Protein 4EQ3 (pdb70)

Solvent-accessible surface area: 11487 Å² total

Organism: Gallus gallus (NCBI:txid9031)

Foldseek 3Di:
DQAWWADWDWAAELLWIKIFTHDDDPDAKAKWKWKQFPPVSDTDTPVVRGRHRHRMDTCSVVDLAQADKMKMWMWIDDPPDIYDIDIDDIDHNLPRHAYEFWDWDWDDDAQKIKIKTAHPSHDDCVVVVSVPFLQQKKKKKWKFDPVVTDIDIDMFHPPVSIDMDIGGDDDFQDKMKMKMWMDTNNNSHIHDIDDIDMDGGHD

Radius of gyration: 22.53 Å; Cα contacts (8 Å, |Δi|>4): 467; chains: 1; bounding box: 42×66×42 Å

Nearest PDB structures (foldseek):
  1fyh-assembly2_E  TM=7.892E-01  e=2.255E-20  Homo sapiens
  6e3k-assembly1_C  TM=8.103E-01  e=1.079E-19  Homo sapiens
  6e3l-assembly1_D  TM=8.027E-01  e=2.558E-19  Homo sapiens
  1fyh-assembly1_B  TM=7.719E-01  e=1.753E-19  Homo sapiens
  6e3k-assembly1_D  TM=8.130E-01  e=3.537E-19  Homo sapiens

CATH classification: 2.60.40.10 (+1 more: 2.60.40.10)

Secondary structure (DSSP, 8-state):
--PPPEEEEEEEETTEEEEEEE-------EEEEEEE-TTT-S-EEEEEEEEE-SSEEE-TTT---SSS-BEEEEEEEETTEE---EEPPPB-HHHH-B--PPEEEEEEETTEEEEEEE-TTSPPTTT----TTGGGEEEEEEEEETTTTEEEEEEEES----EEEEEE-S--SEEEEEEEEEEETTTTEEPPPPPPEEEEE--

InterPro domains:
  IPR003961 Fibronectin type III [PF01108] (10-113)
  IPR008355 Interferon gamma receptor alpha subunit [PR01777] (98-112)
  IPR008355 Interferon gamma receptor alpha subunit [PR01777] (269-283)
  IPR008355 Interferon gamma receptor alpha subunit [PR01777] (415-425)
  IPR013783 Immunoglobulin-like fold [G3DSA:2.60.40.10] (21-126)
  IPR013783 Immunoglobulin-like fold [G3DSA:2.60.40.10] (127-237)
  IPR015373 Interferon/interleukin receptor domain [PF09294] (127-230)
  IPR036116 Fibronectin type III superfamily [SSF49265] (30-135)
  IPR036116 Fibronectin type III superfamily [SSF49265] (128-232)

Sequence (203 aa):
AVPSPTGTSVKSKNFRTVLYWQYPSSETPHFVVEVKPYLSGKYQTVSTCVNISATSCDLSEEINEIFHSYWFRIKAIVGSQQSQYVETDEFVLQKHGKIGPPKLNLSRHGAEIIVDVYHPEFPSVEVRPWREIYSELSYSVIFRNSENESRKNFTVADCENECNLSIPVPSEGSTYCVSAKGHFFDDLIVGASSEESCIWVPI

B-factor: mean 36.32, std 16.4, range [16.78, 128.82]

Structure (mmCIF, N/CA/C/O backbone):
data_4EQ3
#
_entry.id   4EQ3
#
_cell.length_a   63.608
_cell.length_b   63.608
_cell.length_c   215.750
_cell.angle_alpha   90.00
_cell.angle_beta   90.00
_cell.angle_gamma   120.00
#
_symmetry.space_group_name_H-M   'P 65 2 2'
#
loop_
_entity.id
_entity.type
_entity.pdbx_description
1 polymer 'Interferon gamma receptor 1'
2 water water
#
loop_
_atom_site.group_PDB
_atom_site.id
_atom_site.type_symbol
_atom_site.label_atom_id
_atom_site.label_alt_id
_atom_site.label_comp_id
_atom_site.label_asym_id
_atom_site.label_entity_id
_atom_site.label_seq_id
_atom_site.pdbx_PDB_ins_code
_atom_site.Cartn_x
_atom_site.Cartn_y
_atom_site.Cartn_z
_atom_site.occupancy
_atom_site.B_iso_or_equiv
_atom_site.auth_seq_id
_atom_site.auth_comp_id
_atom_site.auth_asym_id
_atom_site.auth_atom_id
_atom_site.pdbx_PDB_model_num
ATOM 1 N N . ALA A 1 10 ? -30.231 43.230 3.260 1.00 67.31 2 ALA A N 1
ATOM 2 C CA . ALA A 1 10 ? -31.631 43.311 3.629 1.00 69.69 2 ALA A CA 1
ATOM 3 C C . ALA A 1 10 ? -31.898 42.344 4.754 1.00 69.96 2 ALA A C 1
ATOM 4 O O . ALA A 1 10 ? -31.247 42.412 5.760 1.00 69.14 2 ALA A O 1
ATOM 6 N N . VAL A 1 11 ? -32.850 41.442 4.571 1.00 64.36 3 VAL A N 1
ATOM 7 C CA . VAL A 1 11 ? -33.109 40.362 5.515 1.00 59.13 3 VAL A CA 1
ATOM 8 C C . VAL A 1 11 ? -32.430 39.141 4.961 1.00 56.05 3 VAL A C 1
ATOM 9 O O . VAL A 1 11 ? -32.954 38.440 4.144 1.00 51.81 3 VAL A O 1
ATOM 13 N N . PRO A 1 12 ? -31.218 38.950 5.422 1.00 46.14 4 PRO A N 1
ATOM 14 C CA . PRO A 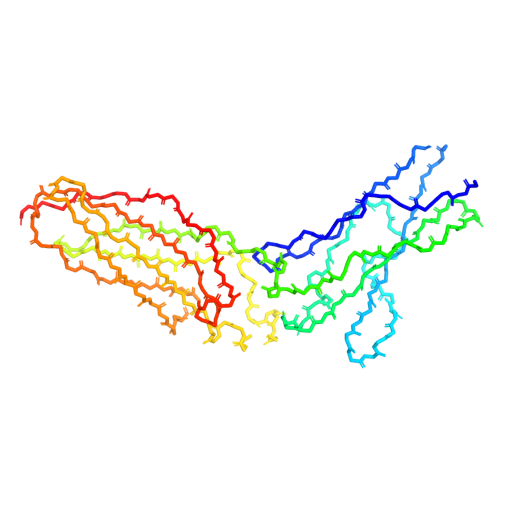1 12 ? -30.343 37.904 4.939 1.00 40.76 4 PRO A CA 1
ATOM 15 C C . PRO A 1 12 ? -30.951 36.551 5.200 1.00 33.34 4 PRO A C 1
ATOM 16 O O . PRO A 1 12 ? -31.831 36.463 5.993 1.00 33.38 4 PRO A O 1
ATOM 20 N N . SER A 1 13 ? -30.467 35.534 4.507 1.00 37.27 5 SER A N 1
ATOM 21 C CA . SER A 1 13 ? -30.974 34.178 4.641 1.00 35.56 5 SER A CA 1
ATOM 22 C C . SER A 1 13 ? -30.222 33.458 5.746 1.00 30.50 5 SER A C 1
ATOM 23 O O . SER A 1 13 ? -29.097 33.821 6.070 1.00 31.00 5 SER A O 1
ATOM 26 N N . PRO A 1 14 ? -30.837 32.422 6.322 1.00 30.16 6 PRO A N 1
ATOM 27 C CA . PRO A 1 14 ? -30.117 31.627 7.320 1.00 29.28 6 PRO A CA 1
ATOM 28 C C . PRO A 1 14 ? -28.764 31.161 6.782 1.00 32.72 6 PRO A C 1
ATOM 29 O O . PRO A 1 14 ? -28.480 31.238 5.570 1.00 28.62 6 PRO A O 1
ATOM 33 N N . THR A 1 15 ? -27.924 30.674 7.683 1.00 31.55 7 THR A N 1
ATOM 34 C CA . THR A 1 15 ? -26.573 30.310 7.310 1.00 32.57 7 THR A CA 1
ATOM 35 C C . THR A 1 15 ? -26.114 29.060 8.059 1.00 30.87 7 THR A C 1
ATOM 36 O O . THR A 1 15 ? -26.751 28.637 9.024 1.00 27.98 7 THR A O 1
ATOM 40 N N . GLY A 1 16 ? -25.029 28.461 7.577 1.00 27.85 8 GLY A N 1
ATOM 41 C CA . GLY A 1 16 ? -24.424 27.311 8.219 1.00 26.17 8 GLY A CA 1
ATOM 42 C C . GLY A 1 16 ? -25.367 26.141 8.390 1.00 24.47 8 GLY A C 1
ATOM 43 O O . GLY A 1 16 ? -25.381 25.494 9.445 1.00 23.33 8 GLY A O 1
ATOM 44 N N . THR A 1 17 ? -26.162 25.859 7.362 1.00 25.91 9 THR A N 1
ATOM 45 C CA . THR A 1 17 ? -27.117 24.766 7.446 1.00 24.12 9 THR A CA 1
ATOM 46 C C . THR A 1 17 ? -26.382 23.467 7.688 1.00 24.22 9 THR A C 1
ATOM 47 O O . THR A 1 17 ? -25.300 23.243 7.141 1.00 23.84 9 THR A O 1
ATOM 51 N N . SER A 1 18 ? -26.960 22.620 8.530 1.00 24.25 10 SER A N 1
ATOM 52 C CA . SER A 1 18 ? -26.368 21.325 8.809 1.00 24.23 10 SER A CA 1
ATOM 53 C C . SER A 1 18 ? -27.426 20.312 9.221 1.00 25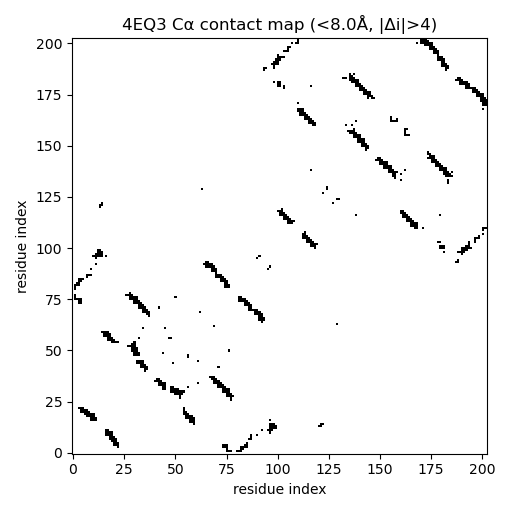.44 10 SER A C 1
ATOM 54 O O . SER A 1 18 ? -28.204 20.543 10.158 1.00 24.44 10 SER A O 1
ATOM 57 N N . VAL A 1 19 ? -27.455 19.185 8.521 1.00 22.24 11 VAL A N 1
ATOM 58 C CA . VAL A 1 19 ? -28.350 18.106 8.898 1.00 23.56 11 VAL A CA 1
ATOM 59 C C . VAL A 1 19 ? -27.517 17.078 9.653 1.00 25.95 11 VAL A C 1
ATOM 60 O O . VAL A 1 19 ? -26.532 16.559 9.127 1.00 23.52 11 VAL A O 1
ATOM 64 N N . LYS A 1 20 ? -27.884 16.831 10.906 1.00 25.04 12 LYS A N 1
ATOM 65 C CA . LYS A 1 20 ? -27.196 15.849 11.738 1.00 22.16 12 LYS A CA 1
ATOM 66 C C . LYS A 1 20 ? -28.143 14.705 12.043 1.00 20.85 12 LYS A C 1
ATOM 67 O O . LYS A 1 20 ? -29.202 14.913 12.626 1.00 23.62 12 LYS 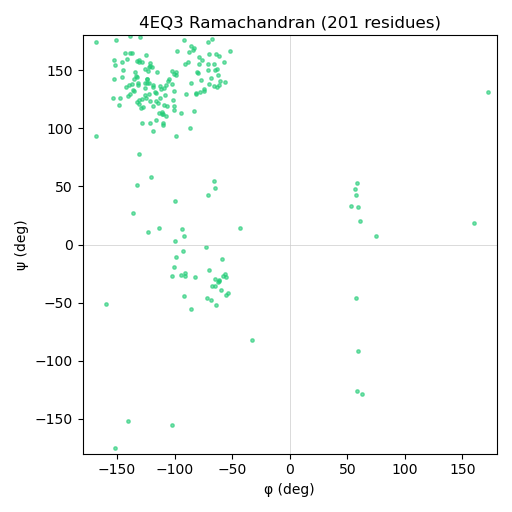A O 1
ATOM 73 N N . SER A 1 21 ? -27.757 13.495 11.667 1.00 22.77 13 SER A N 1
ATOM 74 C CA . SER A 1 21 ? -28.605 12.332 11.856 1.00 23.14 13 SER A CA 1
ATOM 75 C C . SER A 1 21 ? -27.839 11.249 12.588 1.00 23.83 13 SER A C 1
ATOM 76 O O . SER A 1 21 ? -26.798 10.795 12.118 1.00 23.86 13 SER A O 1
ATOM 79 N N . LYS A 1 22 ? -28.305 10.881 13.761 1.00 22.49 14 LYS A N 1
ATOM 80 C CA . LYS A 1 22 ? -27.733 9.804 14.551 1.00 22.94 14 LYS A CA 1
ATOM 81 C C . LYS A 1 22 ? -28.765 8.951 15.247 1.00 22.36 14 LYS A C 1
ATOM 82 O O . LYS A 1 22 ? -29.590 9.486 15.934 1.00 22.29 14 LYS A O 1
ATOM 88 N N . ASN A 1 23 ? -28.681 7.634 15.057 1.00 18.50 15 ASN A N 1
ATOM 89 C CA . ASN A 1 23 ? -29.615 6.708 15.684 1.00 20.75 15 ASN A CA 1
ATOM 90 C C . ASN A 1 23 ? -31.043 7.018 15.273 1.00 22.19 15 ASN A C 1
ATOM 91 O O . ASN A 1 23 ? -31.981 6.823 16.046 1.00 19.55 15 ASN A O 1
ATOM 96 N N . PHE A 1 24 ? -31.192 7.507 14.044 1.00 18.23 16 PHE A N 1
ATOM 97 C CA . PHE A 1 24 ? -32.503 7.763 13.457 1.00 19.57 16 PHE A CA 1
ATOM 98 C C . PHE A 1 24 ? -33.185 8.997 14.022 1.00 19.77 16 PHE A C 1
ATOM 99 O O . PHE A 1 24 ? -34.348 9.257 13.729 1.00 19.87 16 PHE A O 1
ATOM 107 N N . ARG A 1 25 ? -32.453 9.750 14.838 1.00 21.19 17 ARG A N 1
ATOM 108 C CA . ARG A 1 25 ? -32.871 11.097 15.200 1.00 22.23 17 ARG A CA 1
ATOM 109 C C . ARG A 1 25 ? -32.188 12.060 14.237 1.00 21.37 17 ARG A C 1
ATOM 110 O O . ARG A 1 25 ? -30.964 12.201 14.240 1.00 17.01 17 ARG A O 1
ATOM 118 N N . THR A 1 26 ? -32.979 12.710 13.396 1.00 18.47 18 THR A N 1
ATOM 119 C CA . THR A 1 26 ? -32.420 13.636 12.430 1.00 19.77 18 THR A CA 1
ATOM 120 C C . THR A 1 26 ? -32.820 15.061 12.743 1.00 18.20 18 THR A C 1
ATOM 121 O O . THR A 1 26 ? -34.008 15.376 12.855 1.00 19.74 18 THR A O 1
ATOM 125 N N . VAL A 1 27 ? -31.826 15.929 12.854 1.00 17.32 19 VAL A N 1
ATOM 126 C CA . VAL A 1 27 ? -32.095 17.322 13.166 1.00 19.36 19 VAL A CA 1
ATOM 127 C C . VAL A 1 27 ? -31.350 18.270 12.243 1.00 19.49 19 VAL A C 1
ATOM 128 O O . VAL A 1 27 ? -30.176 18.062 11.917 1.00 18.90 19 VAL A O 1
ATOM 132 N N . LEU A 1 28 ? -32.059 19.309 11.815 1.00 19.49 20 LEU A N 1
ATOM 133 C CA . LEU A 1 28 ? -31.514 20.326 10.934 1.00 19.97 20 LEU A CA 1
ATOM 134 C C . LEU A 1 28 ? -31.145 21.538 11.763 1.00 21.51 20 LEU A C 1
ATOM 135 O O . LEU A 1 28 ? -31.934 21.991 12.583 1.00 24.44 20 LEU A O 1
ATOM 140 N N . TYR A 1 29 ? -29.945 22.061 11.549 1.00 22.17 21 TYR A N 1
ATOM 141 C CA . TYR A 1 29 ? -29.487 23.217 12.293 1.00 22.79 21 TYR A CA 1
ATOM 142 C C . TYR A 1 29 ? -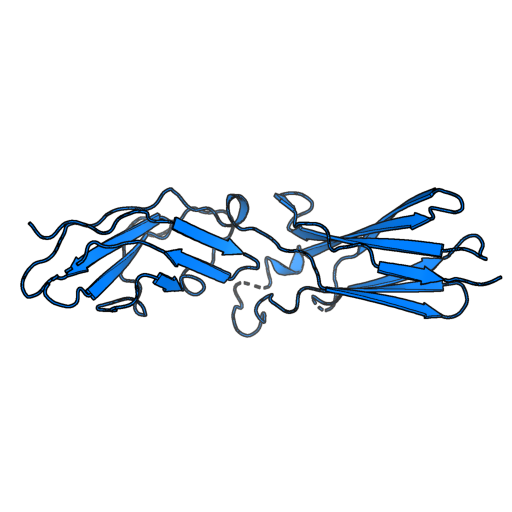29.045 24.313 11.339 1.00 23.03 21 TYR A C 1
ATOM 143 O O . TYR A 1 29 ? -28.579 24.033 10.245 1.00 21.76 21 TYR A O 1
ATOM 152 N N . TRP A 1 30 ? -29.167 25.557 11.781 1.00 18.58 22 TRP A N 1
ATOM 153 C CA . TRP A 1 30 ? -28.635 26.689 11.052 1.00 19.88 22 TRP A CA 1
ATOM 154 C C . TRP A 1 30 ? -28.256 27.807 12.017 1.00 23.21 22 TRP A C 1
ATOM 155 O O . TRP A 1 30 ? -28.483 27.723 13.234 1.00 20.31 22 TRP A O 1
ATOM 166 N N . GLN A 1 31 ? -27.675 28.858 11.464 1.00 27.29 23 GLN A N 1
ATOM 167 C CA . GLN A 1 31 ? -27.279 30.001 12.254 1.00 29.60 23 GLN A CA 1
ATOM 168 C C . GLN A 1 31 ? -27.839 31.269 11.633 1.00 34.02 23 GLN A C 1
ATOM 169 O O . GLN A 1 31 ? -28.157 31.305 10.435 1.00 28.89 23 GLN A O 1
ATOM 175 N N . TYR A 1 32 ? -27.966 32.307 12.450 1.00 24.38 24 TYR A N 1
ATOM 176 C CA . TYR A 1 32 ? -28.525 33.555 11.972 1.00 29.47 24 TYR A CA 1
ATOM 177 C C . TYR A 1 32 ? -27.878 34.753 12.649 1.00 34.24 24 TYR A C 1
ATOM 178 O O . TYR A 1 32 ? -27.537 34.687 13.830 1.00 33.51 24 TYR A O 1
ATOM 187 N N . PRO A 1 33 ? -27.713 35.831 11.890 1.00 37.32 25 PRO A N 1
ATOM 188 C CA . PRO A 1 33 ? -27.165 37.068 12.425 1.00 41.66 25 PRO A CA 1
ATOM 189 C C . PRO A 1 33 ? -28.047 37.737 13.457 1.00 45.36 25 PRO A C 1
ATOM 190 O O . PRO A 1 33 ? -29.212 37.502 13.512 1.00 43.59 25 PRO A O 1
ATOM 194 N N . SER A 1 34 ? -27.418 38.520 14.310 1.00 51.91 26 SER A N 1
ATOM 195 C CA . SER A 1 34 ? -28.106 39.257 15.334 1.00 56.84 26 SER A CA 1
ATOM 196 C C . SER A 1 34 ? -28.944 40.407 14.742 1.00 59.57 26 SER A C 1
ATOM 197 O O . SER A 1 34 ? -28.448 41.195 13.973 1.00 59.41 26 SER A O 1
ATOM 208 N N . SER A 1 36 ? -32.237 43.418 15.378 1.00 89.51 28 SER A N 1
ATOM 209 C CA . SER A 1 36 ? -32.819 44.211 16.448 1.00 93.84 28 SER A CA 1
ATOM 210 C C . SER A 1 36 ? -33.843 43.370 17.154 1.00 96.64 28 SER A C 1
ATOM 211 O O . SER A 1 36 ? -33.781 43.154 18.362 1.00 99.11 28 SER A O 1
ATOM 214 N N . GLU A 1 37 ? -34.785 42.860 16.394 1.00 95.74 29 GLU A N 1
ATOM 215 C CA . GLU A 1 37 ? -35.738 42.004 17.034 1.00 96.25 29 GLU A CA 1
ATOM 216 C C . GLU A 1 37 ? -35.501 40.518 16.785 1.00 94.07 29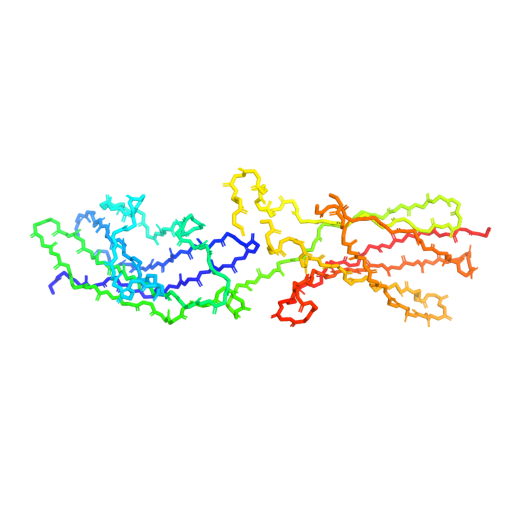 GLU A C 1
ATOM 217 O O . GLU A 1 37 ? -34.407 40.127 16.553 1.00 92.27 29 GLU A O 1
ATOM 223 N N . THR A 1 38 ? -36.543 39.710 16.886 1.00 67.65 30 THR A N 1
ATOM 224 C CA . THR A 1 38 ? -36.386 38.290 16.876 1.00 62.00 30 THR A CA 1
ATOM 225 C C . THR A 1 38 ? -36.937 37.663 15.610 1.00 58.49 30 THR A C 1
ATOM 226 O O . THR A 1 38 ? -38.119 37.669 15.365 1.00 58.71 30 THR A O 1
ATOM 230 N N . PRO A 1 39 ? -36.028 37.131 14.823 1.00 46.49 31 PRO A N 1
ATOM 231 C CA . PRO A 1 39 ? -36.355 36.408 13.612 1.00 42.46 31 PRO A CA 1
ATOM 232 C C . PRO A 1 39 ? -37.114 35.124 13.876 1.00 41.17 31 PRO A C 1
ATOM 233 O O . PRO A 1 39 ? -36.994 34.536 14.904 1.00 36.09 31 PRO A O 1
ATOM 237 N N . HIS A 1 40 ? -37.943 34.741 12.929 1.00 35.94 32 HIS A N 1
ATOM 238 C CA . HIS A 1 40 ? -38.568 33.423 12.950 1.00 34.16 32 HIS A CA 1
ATOM 239 C C . HIS A 1 40 ? -38.235 32.741 11.632 1.00 31.17 32 HIS A C 1
ATOM 240 O O . HIS A 1 40 ? -37.826 33.398 10.679 1.00 30.22 32 HIS A O 1
ATOM 247 N N . PHE A 1 41 ? -38.403 31.427 11.567 1.00 32.80 33 PHE A N 1
ATOM 248 C CA . PHE A 1 41 ? -37.961 30.696 10.387 1.00 29.53 33 PHE A CA 1
ATOM 249 C C . PHE A 1 41 ? -39.029 29.758 9.834 1.00 29.26 33 PHE A C 1
ATOM 250 O O . PHE A 1 41 ? -39.947 29.358 10.543 1.00 30.72 33 PHE A O 1
ATOM 258 N N . VAL A 1 42 ? -38.905 29.426 8.552 1.00 29.31 34 VAL A N 1
ATOM 259 C CA . VAL A 1 42 ? -39.783 28.438 7.938 1.00 30.74 34 VAL A CA 1
ATOM 260 C C . VAL A 1 42 ? -38.961 27.380 7.222 1.00 24.94 34 VAL A C 1
ATOM 261 O O . VAL A 1 42 ? -38.139 27.699 6.357 1.00 27.05 34 VAL A O 1
ATOM 265 N N . VAL A 1 43 ? -39.196 26.122 7.577 1.00 25.17 35 VAL A N 1
ATOM 266 C CA . VAL A 1 43 ? -38.438 25.010 7.011 1.00 22.21 35 VAL A CA 1
ATOM 267 C C . VAL A 1 43 ? -39.317 24.199 6.068 1.00 26.24 35 VAL A C 1
ATOM 268 O O . VAL A 1 43 ? -40.463 23.883 6.402 1.00 25.09 35 VAL A O 1
ATOM 272 N N . GLU A 1 44 ? -38.778 23.869 4.897 1.00 22.32 36 GLU A N 1
ATOM 273 C CA . GLU A 1 44 ? -39.472 22.985 3.968 1.00 27.29 36 GLU A CA 1
ATOM 274 C C . GLU A 1 44 ? -38.660 21.731 3.643 1.00 23.84 36 GLU A C 1
ATOM 275 O O . GLU A 1 44 ? -37.429 21.734 3.718 1.00 20.51 36 GLU A O 1
ATOM 281 N N . VAL A 1 45 ? -39.363 20.662 3.280 1.00 21.55 37 VAL A N 1
ATOM 282 C CA . VAL A 1 45 ? -38.720 19.416 2.879 1.00 20.04 37 VAL A CA 1
ATOM 283 C C . VAL A 1 45 ? -39.140 19.006 1.458 1.00 22.73 37 VAL A C 1
ATOM 284 O O . VAL A 1 45 ? -40.291 19.164 1.086 1.00 25.93 37 VAL A O 1
ATOM 288 N N . LYS A 1 46 ? -38.220 18.534 0.658 1.00 28.63 38 LYS A N 1
ATOM 289 C CA . LYS A 1 46 ? -38.515 17.998 -0.652 1.00 31.57 38 LYS A CA 1
ATOM 290 C C . LYS A 1 46 ? -38.310 16.453 -0.656 1.00 29.42 38 LYS A C 1
ATOM 291 O O . LYS A 1 46 ? -37.216 15.996 -0.666 1.00 26.83 38 LYS A O 1
ATOM 297 N N . PRO A 1 47 ? -39.408 15.707 -0.599 1.00 25.91 39 PRO A N 1
ATOM 298 C CA . PRO A 1 47 ? -39.364 14.243 -0.594 1.00 25.41 39 PRO A CA 1
ATOM 299 C C . PRO A 1 47 ? -39.147 13.731 -2.009 1.00 31.51 39 PRO A C 1
ATOM 300 O O . PRO A 1 47 ? -39.499 14.425 -2.964 1.00 28.92 39 PRO A O 1
ATOM 304 N N . TYR A 1 48 ? -38.600 12.528 -2.149 1.00 36.54 40 TYR A N 1
ATOM 305 C CA . TYR A 1 48 ? -38.188 12.047 -3.466 1.00 36.98 40 TYR A CA 1
ATOM 306 C C . TYR A 1 48 ? -39.364 11.795 -4.418 1.00 40.10 40 TYR A C 1
ATOM 307 O O . TYR A 1 48 ? -39.255 12.047 -5.616 1.00 39.35 40 TYR A O 1
ATOM 316 N N . LEU A 1 49 ? -40.482 11.313 -3.879 1.00 38.97 41 LEU A N 1
ATOM 317 C CA . LEU A 1 49 ? -41.637 10.929 -4.694 1.00 43.39 41 LEU A CA 1
ATOM 318 C C . LEU A 1 49 ? -42.259 12.095 -5.436 1.00 45.22 41 LEU A C 1
ATOM 319 O O . LEU A 1 49 ? -42.475 12.022 -6.641 1.00 44.66 41 LEU A O 1
ATOM 324 N N . SER A 1 50 ? -42.572 13.162 -4.708 1.00 33.65 42 SER A N 1
ATOM 325 C CA . SER A 1 50 ? -43.218 14.313 -5.317 1.00 34.43 42 SER A CA 1
ATOM 326 C C . SER A 1 50 ? -42.196 15.207 -5.989 1.00 34.30 42 SER A C 1
ATOM 327 O O . SER A 1 50 ? -42.513 15.907 -6.950 1.00 34.45 42 SER A O 1
ATOM 330 N N . GLY A 1 51 ? -40.965 15.179 -5.485 1.00 31.57 43 GLY A N 1
ATOM 331 C CA . GLY A 1 51 ? -39.909 16.023 -6.012 1.00 29.40 43 GLY A CA 1
ATOM 332 C C . GLY A 1 51 ? -40.230 17.498 -5.873 1.00 31.50 43 GLY A C 1
ATOM 333 O O . GLY A 1 51 ? -39.671 18.334 -6.587 1.00 31.66 43 GLY A O 1
ATOM 334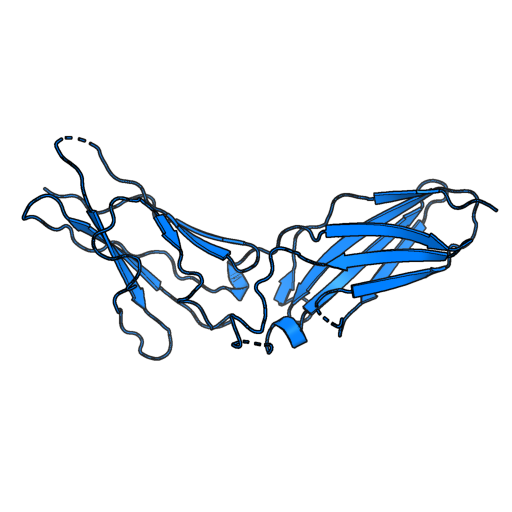 N N . LYS A 1 52 ? -41.152 17.803 -4.970 1.00 33.89 44 LYS A N 1
ATOM 335 C CA . LYS A 1 52 ? -41.525 19.166 -4.655 1.00 36.51 44 LYS A CA 1
ATOM 336 C C . LYS A 1 52 ? -41.391 19.547 -3.164 1.00 34.64 44 LYS A C 1
ATOM 337 O O . LYS A 1 52 ? -41.681 18.767 -2.333 1.00 33.75 44 LYS A O 1
ATOM 343 N N . TYR A 1 53 ? -40.969 20.762 -2.862 1.00 33.93 45 TYR A N 1
ATOM 344 C CA . TYR A 1 53 ? -40.890 21.209 -1.474 1.00 35.67 45 TYR A CA 1
ATOM 345 C C . TYR A 1 53 ? -42.277 21.363 -0.886 1.00 39.71 45 TYR A C 1
ATOM 346 O O . TYR A 1 53 ? -43.220 21.779 -1.574 1.00 43.92 45 TYR A O 1
ATOM 355 N N . GLN A 1 54 ? -42.392 21.011 0.385 1.00 33.99 46 GLN A N 1
ATOM 356 C CA . GLN A 1 54 ? -43.612 21.214 1.135 1.00 35.31 46 GLN A CA 1
ATOM 357 C C . GLN A 1 54 ? -43.216 21.643 2.536 1.00 36.56 46 GLN A C 1
ATOM 358 O O . GLN A 1 54 ? -42.089 21.399 2.972 1.00 33.89 46 GLN A O 1
ATOM 364 N N . THR A 1 55 ? -44.143 22.271 3.245 1.00 36.08 47 THR A N 1
ATOM 365 C CA . THR A 1 55 ? -43.856 22.787 4.574 1.00 35.56 47 THR A CA 1
ATOM 366 C C . THR A 1 55 ? -43.663 21.678 5.608 1.00 31.71 47 THR A C 1
ATOM 367 O O . THR A 1 55 ? -44.384 20.679 5.613 1.00 31.96 47 THR A O 1
ATOM 371 N N . VAL A 1 56 ? -42.668 21.859 6.470 1.00 30.18 48 VAL A N 1
ATOM 372 C CA . VAL A 1 56 ? -42.497 21.016 7.645 1.00 27.32 48 VAL A CA 1
ATOM 373 C C . VAL A 1 56 ? -43.343 21.594 8.776 1.00 28.96 48 VAL A C 1
ATOM 374 O O . VAL A 1 56 ? -42.941 22.555 9.424 1.00 28.84 48 VAL A O 1
ATOM 378 N N . SER A 1 57 ? -44.511 21.007 9.010 1.00 34.65 49 SER A N 1
ATOM 379 C CA . SER A 1 57 ? -45.539 21.651 9.823 1.00 36.72 49 SER A CA 1
ATOM 380 C C . SER A 1 57 ? -45.043 22.095 11.196 1.00 38.54 49 SER A C 1
ATOM 381 O O . SER A 1 57 ? -45.376 23.187 11.653 1.00 37.56 49 SER A O 1
ATOM 384 N N . THR A 1 58 ? -44.246 21.250 11.843 1.00 33.58 50 THR A N 1
ATOM 385 C CA . THR A 1 58 ? -43.751 21.527 13.186 1.00 34.37 50 THR A CA 1
ATOM 386 C C . THR A 1 58 ? -42.687 22.614 13.200 1.00 34.13 50 THR A C 1
ATOM 387 O O . THR A 1 58 ? -42.195 22.982 14.262 1.00 35.12 50 THR A O 1
ATOM 391 N N . CYS A 1 59 ? -42.325 23.122 12.028 1.00 31.20 51 CYS A N 1
ATOM 392 C CA . CYS A 1 59 ? -41.255 24.109 11.935 1.00 32.42 51 CYS A CA 1
ATOM 393 C C . CYS A 1 59 ? -41.649 25.304 11.060 1.00 35.56 51 CYS A C 1
ATOM 394 O O . CYS A 1 59 ? -40.921 25.689 10.139 1.00 31.26 51 CYS A O 1
ATOM 397 N N . VAL A 1 60 ? -42.804 25.889 11.359 1.00 30.53 52 VAL A N 1
ATOM 398 C CA . VAL A 1 60 ? -43.235 27.111 10.692 1.00 33.75 52 VAL A CA 1
ATOM 399 C C . VAL A 1 60 ? -43.329 28.224 11.725 1.00 36.85 52 VAL A C 1
ATOM 400 O O . VAL A 1 60 ? -43.932 28.044 12.787 1.00 39.96 52 VAL A O 1
ATOM 404 N N . ASN A 1 61 ? -42.735 29.342 11.411 1.00 39.84 53 ASN A N 1
ATOM 405 C CA . ASN A 1 61 ? -42.717 30.485 12.290 1.00 40.07 53 ASN A CA 1
ATOM 406 C C . ASN A 1 61 ? -42.127 30.154 13.640 1.00 40.57 53 ASN A C 1
ATOM 407 O O . ASN A 1 61 ? -42.708 30.468 14.629 1.00 43.09 53 ASN A O 1
ATOM 412 N N . ILE A 1 62 ? -40.987 29.480 13.660 1.00 36.03 54 ILE A N 1
ATOM 413 C CA . ILE A 1 62 ? -40.313 29.096 14.891 1.00 32.69 54 ILE A CA 1
ATOM 414 C C . ILE A 1 62 ? -39.143 30.023 15.158 1.00 34.44 54 ILE A C 1
ATOM 415 O O . ILE A 1 62 ? -38.532 30.547 14.221 1.00 29.90 54 ILE A O 1
ATOM 420 N N . SER A 1 63 ? -38.843 30.234 16.441 1.00 33.99 55 SER A N 1
ATOM 421 C CA . SER A 1 63 ? -37.739 31.106 16.821 1.00 31.91 55 SER A CA 1
ATOM 422 C C . SER A 1 63 ? -36.440 30.318 16.955 1.00 28.81 55 SER A C 1
ATOM 423 O O . SER A 1 63 ? -35.347 30.881 16.832 1.00 26.60 55 SER A O 1
ATOM 426 N N . ALA A 1 64 ? -36.563 29.020 17.221 1.00 31.03 56 ALA A N 1
ATOM 427 C CA . ALA A 1 64 ? -35.394 28.150 17.351 1.00 28.60 56 ALA A CA 1
ATOM 428 C C . ALA A 1 64 ? -34.607 28.063 16.047 1.00 26.99 56 ALA A C 1
ATOM 429 O O . ALA A 1 64 ? -35.165 28.200 14.965 1.00 26.53 56 ALA A O 1
ATOM 431 N N . THR A 1 65 ? -33.302 27.845 16.158 1.00 25.62 57 THR A N 1
ATOM 432 C CA . THR A 1 65 ? -32.456 27.704 14.983 1.00 25.09 57 THR A CA 1
ATOM 433 C C . THR A 1 65 ? -32.195 26.229 14.707 1.00 22.09 57 THR A C 1
ATOM 434 O O . THR A 1 65 ? -31.092 25.843 14.318 1.00 22.99 57 THR A O 1
ATOM 438 N N . SER A 1 66 ? -33.214 25.408 14.938 1.00 25.12 58 SER A N 1
ATOM 439 C CA . SER A 1 66 ? -33.126 23.979 14.686 1.00 23.31 58 SER A CA 1
ATOM 440 C C . SER A 1 66 ? -34.510 23.431 14.392 1.00 22.95 58 SER A C 1
ATOM 441 O O . SER A 1 66 ? -35.518 24.037 14.752 1.00 25.46 58 SER A O 1
ATOM 444 N N . CYS A 1 67 ? -34.557 22.285 13.728 1.00 19.84 59 CYS A N 1
ATOM 445 C CA . CYS A 1 67 ? -35.819 21.654 13.388 1.00 19.37 59 CYS A CA 1
ATOM 446 C C . CYS A 1 67 ? -35.643 20.149 13.405 1.00 19.07 59 CYS A C 1
ATOM 447 O O . CYS A 1 67 ? -34.739 19.627 12.750 1.00 18.53 59 CYS A O 1
ATOM 450 N N . ASP A 1 68 ? -36.489 19.450 14.157 1.00 20.22 60 ASP A N 1
ATOM 451 C CA . ASP A 1 68 ? -36.406 17.995 14.237 1.00 20.55 60 ASP A CA 1
ATOM 452 C C . ASP A 1 68 ? -37.137 17.413 13.039 1.00 20.59 60 ASP A C 1
ATOM 453 O O . ASP A 1 68 ? -38.350 17.579 12.905 1.00 21.28 60 ASP A O 1
ATOM 458 N N . LEU A 1 69 ? -36.389 16.739 12.170 1.00 25.10 61 LEU A N 1
ATOM 459 C CA . LEU A 1 69 ? -36.916 16.243 10.899 1.00 24.43 61 LEU A CA 1
ATOM 460 C C . LEU A 1 69 ? -37.270 14.759 10.957 1.00 25.24 61 LEU A C 1
ATOM 461 O O . LEU A 1 69 ? -37.668 14.169 9.942 1.00 24.66 61 LEU A O 1
ATOM 466 N N . SER A 1 70 ? -37.125 14.157 12.135 1.00 22.41 62 SER A N 1
ATOM 467 C CA . SER A 1 70 ? -37.260 12.711 12.278 1.00 23.29 62 SER A CA 1
ATOM 468 C C . SER A 1 70 ? -38.599 12.166 11.792 1.00 27.75 62 SER A C 1
ATOM 469 O O . SER A 1 70 ? -38.700 10.993 11.430 1.00 26.65 62 SER A O 1
ATOM 472 N N . GLU A 1 71 ? -39.629 13.005 11.793 1.00 30.90 63 GLU A N 1
ATOM 473 C CA . GLU A 1 71 ? -40.955 12.543 11.403 1.00 33.84 63 GLU A CA 1
ATOM 474 C C . GLU A 1 71 ? -41.227 12.767 9.924 1.00 33.95 63 GLU A C 1
ATOM 475 O O . GLU A 1 71 ? -42.254 12.332 9.414 1.00 38.43 63 GLU A O 1
ATOM 481 N N . GLU A 1 72 ? -40.306 13.439 9.239 1.00 25.26 64 GLU A N 1
ATOM 482 C CA . GLU A 1 72 ? -40.465 13.752 7.821 1.00 26.64 64 GLU A CA 1
ATOM 483 C C . GLU A 1 72 ? -39.696 12.769 6.955 1.00 27.38 64 GLU A C 1
ATOM 484 O O . GLU A 1 72 ? -39.837 12.754 5.733 1.00 27.18 64 GLU A O 1
ATOM 490 N N . ILE A 1 73 ? -38.865 11.958 7.590 1.00 25.59 65 ILE A N 1
ATOM 491 C CA . ILE A 1 73 ? -37.985 11.060 6.861 1.00 26.33 65 ILE A CA 1
ATOM 492 C C . ILE A 1 73 ? -38.427 9.628 7.049 1.00 29.06 65 ILE A C 1
ATOM 493 O O . ILE A 1 73 ? -38.365 9.084 8.149 1.00 25.33 65 ILE A O 1
ATOM 498 N N . ASN A 1 74 ? -38.908 9.015 5.976 1.00 30.19 66 ASN A N 1
ATOM 499 C CA . ASN A 1 74 ? -39.387 7.645 6.079 1.00 32.11 66 ASN A CA 1
ATOM 500 C C . ASN A 1 74 ? -38.910 6.802 4.907 1.00 30.56 66 ASN A C 1
ATOM 501 O O . ASN A 1 74 ? -39.552 5.824 4.516 1.00 31.81 66 ASN A O 1
ATOM 506 N N . GLU A 1 75 ? -37.775 7.211 4.356 1.00 26.01 67 GLU A N 1
ATOM 507 C CA . GLU A 1 75 ? -37.093 6.471 3.307 1.00 29.16 67 GLU A CA 1
ATOM 508 C C . GLU A 1 75 ? -35.631 6.471 3.708 1.00 25.14 67 GLU A C 1
ATOM 509 O O . GLU A 1 75 ? -35.093 7.515 4.070 1.00 22.20 67 GLU A O 1
ATOM 515 N N . ILE A 1 76 ? -34.987 5.313 3.665 1.00 26.03 68 ILE A N 1
ATOM 516 C CA . ILE A 1 76 ? -33.580 5.246 4.047 1.00 26.31 68 ILE A CA 1
ATOM 517 C C . ILE A 1 76 ? -32.646 5.364 2.834 1.00 25.29 68 ILE A C 1
ATOM 518 O O . ILE A 1 76 ? -31.510 5.817 2.962 1.00 22.90 68 ILE A O 1
ATOM 523 N N . PHE A 1 77 ? -33.138 4.978 1.659 1.00 21.80 69 PHE A N 1
ATOM 524 C CA . PHE A 1 77 ? -32.300 4.930 0.452 1.00 24.73 69 PHE A CA 1
ATOM 525 C C . PHE A 1 77 ? -32.500 6.096 -0.507 1.00 24.19 69 PHE A C 1
ATOM 526 O O . PHE A 1 77 ? -31.583 6.458 -1.247 1.00 26.01 69 PHE A O 1
ATOM 534 N N . HIS A 1 78 ? -33.681 6.698 -0.498 1.00 21.18 70 HIS A N 1
ATOM 535 C CA . HIS A 1 78 ? -33.932 7.816 -1.404 1.00 23.71 70 HIS A CA 1
ATOM 536 C C . HIS A 1 78 ? -33.491 9.135 -0.777 1.00 24.48 70 HIS A C 1
ATOM 537 O O . HIS A 1 78 ? -33.249 9.202 0.428 1.00 20.22 70 HIS A O 1
ATOM 544 N N . SER A 1 79 ? -33.395 10.174 -1.605 1.00 23.36 71 SER A N 1
ATOM 545 C CA . SER A 1 79 ? -32.844 11.463 -1.201 1.00 23.36 71 SER A CA 1
ATOM 546 C C . SER A 1 79 ? -33.903 12.431 -0.666 1.00 23.74 71 SER A C 1
ATOM 547 O O . SER A 1 79 ? -35.092 12.331 -0.987 1.00 22.74 71 SER A O 1
ATOM 550 N N . TYR A 1 80 ? -33.450 13.363 0.168 1.00 23.34 72 TYR A N 1
ATOM 551 C CA . TYR A 1 80 ? -34.285 14.450 0.664 1.00 21.26 72 TYR A CA 1
ATOM 552 C C . TYR A 1 80 ? -33.481 15.733 0.552 1.00 21.95 72 TYR A C 1
ATOM 553 O O . TYR A 1 80 ? -32.253 15.717 0.669 1.00 20.82 72 TYR A O 1
ATOM 562 N N . TRP A 1 81 ? -34.171 16.842 0.318 1.00 20.42 73 TRP A N 1
ATOM 563 C CA . TRP A 1 81 ? -33.564 18.147 0.462 1.00 21.63 73 TRP A CA 1
ATOM 564 C C . TRP A 1 81 ? -34.390 18.934 1.472 1.00 23.71 73 TRP A C 1
ATOM 565 O O . TRP A 1 81 ? -35.588 18.677 1.639 1.00 25.18 73 TRP A O 1
ATOM 576 N N . PHE A 1 82 ? -33.750 19.871 2.161 1.00 24.09 74 PHE A N 1
ATOM 577 C CA . PHE A 1 82 ? -34.472 20.745 3.086 1.00 23.01 74 PHE A CA 1
ATOM 578 C C . PHE A 1 82 ? -34.055 22.178 2.826 1.00 23.29 74 PHE A C 1
ATOM 579 O O . PHE A 1 82 ? -32.988 22.426 2.266 1.00 23.37 74 PHE A O 1
ATOM 587 N N . ARG A 1 83 ? -34.895 23.131 3.214 1.00 20.49 75 ARG A N 1
ATOM 588 C CA . ARG A 1 83 ? -34.541 24.534 3.015 1.00 21.41 75 ARG A CA 1
ATOM 589 C C . ARG A 1 83 ? -35.194 25.424 4.066 1.00 19.67 75 ARG A C 1
ATOM 590 O O . ARG A 1 83 ? -36.230 25.084 4.629 1.00 20.36 75 ARG A O 1
ATOM 598 N N . ILE A 1 84 ? -34.574 26.564 4.334 1.00 23.79 76 ILE A N 1
ATOM 599 C CA . ILE A 1 84 ? -35.076 27.434 5.381 1.00 24.31 76 ILE A CA 1
ATOM 600 C C . ILE A 1 84 ? -35.044 28.873 4.929 1.00 24.13 76 ILE A C 1
ATOM 601 O O . ILE A 1 84 ? -34.070 29.316 4.340 1.00 25.02 76 ILE A O 1
ATOM 606 N N . LYS A 1 85 ? -36.095 29.618 5.247 1.00 26.52 77 LYS A N 1
ATOM 607 C CA . LYS A 1 85 ? -36.072 31.060 5.028 1.00 28.52 77 LYS A CA 1
ATOM 608 C C . LYS A 1 85 ? -36.292 31.755 6.361 1.00 27.97 77 LYS A C 1
ATOM 609 O O . LYS A 1 85 ? -36.874 31.173 7.274 1.00 29.50 77 LYS A O 1
ATOM 615 N N . ALA A 1 86 ? -35.836 33.002 6.454 1.00 27.03 78 ALA A N 1
ATOM 616 C CA . ALA A 1 86 ? -35.998 33.808 7.660 1.00 29.92 78 ALA A CA 1
ATOM 617 C C . ALA A 1 86 ? -37.077 34.874 7.499 1.00 35.03 78 ALA A C 1
ATOM 618 O O . ALA A 1 86 ? -37.213 35.490 6.439 1.00 32.71 78 ALA A O 1
ATOM 620 N N . ILE A 1 87 ? -37.832 35.097 8.569 1.00 34.21 79 ILE A N 1
ATOM 621 C CA . ILE A 1 87 ? -38.809 36.170 8.599 1.00 39.31 79 ILE A CA 1
ATOM 622 C C . ILE A 1 87 ? -38.429 37.194 9.659 1.00 41.39 79 ILE A C 1
ATOM 623 O O . ILE A 1 87 ? -38.264 36.860 10.834 1.00 40.03 79 ILE A O 1
ATOM 628 N N . VAL A 1 88 ? -38.290 38.440 9.223 1.00 45.89 80 VAL A N 1
ATOM 629 C CA . VAL A 1 88 ? -37.869 39.539 10.077 1.00 49.16 80 VAL A CA 1
ATOM 630 C C . VAL A 1 88 ? -38.858 40.688 9.925 1.00 54.14 80 VAL A C 1
ATOM 631 O O . VAL A 1 88 ? -38.855 41.401 8.921 1.00 52.46 80 VAL A O 1
ATOM 635 N N . GLY A 1 89 ? -39.713 40.865 10.923 1.00 55.01 81 GLY A N 1
ATOM 636 C CA . GLY A 1 89 ? -40.793 41.822 10.807 1.00 58.24 81 GLY A CA 1
ATOM 637 C C . GLY A 1 89 ? -41.668 41.470 9.620 1.00 58.44 81 GLY A C 1
ATOM 638 O O . GLY A 1 89 ? -42.147 40.342 9.500 1.00 57.58 81 GLY A O 1
ATOM 639 N N . SER A 1 90 ? -41.867 42.441 8.734 1.00 64.63 82 SER A N 1
ATOM 640 C CA . SER A 1 90 ? -42.706 42.262 7.550 1.00 64.87 82 SER A CA 1
ATOM 641 C C . SER A 1 90 ? -41.864 41.836 6.351 1.00 61.32 82 SER A C 1
ATOM 642 O O . SER A 1 90 ? -42.327 41.863 5.209 1.00 59.61 82 SER A O 1
ATOM 645 N N . GLN A 1 91 ? -40.636 41.449 6.611 1.00 62.43 83 GLN A N 1
ATOM 646 C CA . GLN A 1 91 ? -39.751 41.083 5.547 1.00 59.12 83 GLN A CA 1
ATOM 647 C C . GLN A 1 91 ? -39.359 39.595 5.623 1.00 55.63 83 GLN A C 1
ATOM 648 O O . GLN A 1 91 ? -39.315 39.027 6.677 1.00 50.21 83 GLN A O 1
ATOM 654 N N . GLN A 1 92 ? -39.130 38.986 4.465 1.00 49.88 84 GLN A N 1
ATOM 655 C CA . GLN A 1 92 ? -38.714 37.591 4.344 1.00 45.05 84 GLN A CA 1
ATOM 656 C C . GLN A 1 92 ? -37.404 37.498 3.582 1.00 41.71 84 GLN A C 1
ATOM 657 O O . GLN A 1 92 ? -37.121 38.324 2.708 1.00 38.59 84 GLN A O 1
ATOM 663 N N . SER A 1 93 ? -36.599 36.494 3.905 1.00 32.48 85 SER A N 1
ATOM 664 C CA . SER A 1 93 ? -35.443 36.202 3.072 1.00 33.15 85 SER A CA 1
ATOM 665 C C . SER A 1 93 ? -35.852 35.168 2.026 1.00 28.83 85 SER A C 1
ATOM 666 O O . SER A 1 93 ? -36.983 34.670 2.034 1.00 31.51 85 SER A O 1
ATOM 669 N N . GLN A 1 94 ? -34.932 34.847 1.126 1.00 25.57 86 GLN A N 1
ATOM 670 C CA . GLN A 1 94 ? -35.153 33.743 0.208 1.00 28.78 86 GLN A CA 1
ATOM 671 C C . GLN A 1 94 ? -34.753 32.486 0.966 1.00 28.78 86 GLN A C 1
ATOM 672 O O . GLN A 1 94 ? -34.161 32.569 2.050 1.00 27.14 86 GLN A O 1
ATOM 678 N N . TYR A 1 95 ? -35.074 31.329 0.405 1.00 29.34 87 TYR A N 1
ATOM 679 C CA . TYR A 1 95 ? -34.739 30.065 1.037 1.00 27.64 87 TYR A CA 1
ATOM 680 C C . TYR A 1 95 ? -33.292 29.706 0.775 1.00 26.03 87 TYR A C 1
ATOM 681 O O . TYR A 1 95 ? -32.739 30.049 -0.256 1.00 24.19 87 TYR A O 1
ATOM 690 N N . VAL A 1 96 ? -32.677 29.016 1.726 1.00 27.31 88 VAL A N 1
ATOM 691 C CA . VAL A 1 96 ? -31.360 28.453 1.501 1.00 24.99 88 VAL A CA 1
ATOM 692 C C . VAL A 1 96 ? -31.509 26.948 1.647 1.00 24.20 88 VAL A C 1
ATOM 693 O O . VAL A 1 96 ? -32.175 26.467 2.572 1.00 24.58 88 VAL A O 1
ATOM 697 N N . GLU A 1 97 ? -30.892 26.216 0.725 1.00 25.58 89 GLU A N 1
ATOM 698 C CA . GLU A 1 97 ? -31.079 24.776 0.607 1.00 26.15 89 GLU A CA 1
ATOM 699 C C . GLU A 1 97 ? -29.925 23.996 1.242 1.00 23.27 89 GLU A C 1
ATOM 700 O O . GLU A 1 97 ? -28.776 24.439 1.212 1.00 24.77 89 GLU A O 1
ATOM 706 N N . THR A 1 98 ? -30.225 22.832 1.805 1.00 20.71 90 THR A N 1
ATOM 707 C CA . THR A 1 98 ? -29.172 21.987 2.366 1.00 20.03 90 THR A CA 1
ATOM 708 C C . THR A 1 98 ? -28.522 21.129 1.277 1.00 24.94 90 THR A C 1
ATOM 709 O O . THR A 1 98 ? -29.039 21.027 0.151 1.00 22.94 90 THR A O 1
ATOM 713 N N . ASP A 1 99 ? -27.392 20.512 1.616 1.00 23.78 91 ASP A N 1
ATOM 714 C CA . ASP A 1 99 ? -26.840 19.435 0.806 1.00 23.99 91 ASP A CA 1
ATOM 715 C C . ASP A 1 99 ? -27.885 18.336 0.673 1.00 23.13 91 ASP A C 1
ATOM 716 O O . ASP A 1 99 ? -28.799 18.221 1.500 1.00 19.91 91 ASP A O 1
ATOM 721 N N . GLU A 1 100 ? -27.748 17.527 -0.373 1.00 24.83 92 GLU A N 1
ATOM 722 C CA . GLU A 1 100 ? -28.564 16.334 -0.524 1.00 24.33 92 GLU A CA 1
ATOM 723 C C . GLU A 1 100 ? -28.404 15.455 0.710 1.00 22.37 92 GLU A C 1
ATOM 724 O O . GLU A 1 100 ? -27.300 15.295 1.228 1.00 21.41 92 GLU A O 1
ATOM 730 N N . PHE A 1 101 ? -29.504 14.874 1.169 1.00 20.12 93 PHE A N 1
ATOM 731 C CA . PHE A 1 101 ? -29.447 14.019 2.346 1.00 21.98 93 PHE A CA 1
ATOM 732 C C . PHE A 1 101 ? -30.013 12.645 2.050 1.00 20.44 93 PHE A C 1
ATOM 733 O O . PHE A 1 101 ? -31.141 12.512 1.570 1.00 20.62 93 PHE A O 1
ATOM 741 N N . VAL A 1 102 ? -29.209 11.631 2.348 1.00 18.17 94 VAL A N 1
ATOM 742 C CA . VAL A 1 102 ? -29.610 10.244 2.225 1.00 19.39 94 VAL A CA 1
ATOM 743 C C . VAL A 1 102 ? -29.293 9.524 3.526 1.00 20.10 94 VAL A C 1
ATOM 744 O O . VAL A 1 102 ? -28.132 9.430 3.917 1.00 20.08 94 VAL A O 1
ATOM 748 N N . LEU A 1 103 ? -30.324 9.026 4.198 1.00 18.52 95 LEU A N 1
ATOM 749 C CA . LEU A 1 103 ? -30.153 8.430 5.522 1.00 21.88 95 LEU A CA 1
ATOM 750 C C . LEU A 1 103 ? -29.117 7.311 5.541 1.00 21.95 95 LEU A C 1
ATOM 751 O O . LEU A 1 103 ? -28.288 7.253 6.440 1.00 23.20 95 LEU A O 1
ATOM 756 N N . GLN A 1 104 ? -29.156 6.437 4.540 1.00 24.10 96 GLN A N 1
ATOM 757 C CA . GLN A 1 104 ? -28.216 5.322 4.447 1.00 25.71 96 GLN A CA 1
ATOM 758 C C . GLN A 1 104 ? -26.768 5.791 4.339 1.00 27.12 96 GLN A C 1
ATOM 759 O O . GLN A 1 104 ? -25.845 5.111 4.797 1.00 24.75 96 GLN A O 1
ATOM 765 N N . LYS A 1 105 ? -26.571 6.947 3.716 1.00 26.01 97 LYS A N 1
ATOM 766 C CA . LYS A 1 105 ? -25.232 7.471 3.492 1.00 26.59 97 LYS A CA 1
ATOM 767 C C . LYS A 1 105 ? -24.813 8.372 4.634 1.00 25.75 97 LYS A C 1
ATOM 768 O O . LYS A 1 105 ? -23.689 8.296 5.116 1.00 26.93 97 LYS A O 1
ATOM 774 N N . HIS A 1 106 ? -25.720 9.238 5.056 1.00 25.89 98 HIS A N 1
ATOM 775 C CA . HIS A 1 106 ? -25.354 10.292 5.984 1.00 28.63 98 HIS A CA 1
ATOM 776 C C . HIS A 1 106 ? -25.734 10.026 7.431 1.00 27.84 98 HIS A C 1
ATOM 777 O O . HIS A 1 106 ? -25.199 10.655 8.337 1.00 27.89 98 HIS A O 1
ATOM 784 N N . GLY A 1 107 ? -26.663 9.107 7.654 1.00 26.03 99 GLY A N 1
ATOM 785 C CA . GLY A 1 107 ? -27.096 8.812 9.006 1.00 25.35 99 GLY A CA 1
ATOM 786 C C . GLY A 1 107 ? -26.058 8.012 9.775 1.00 26.19 99 GLY A C 1
ATOM 787 O O . GLY A 1 107 ? 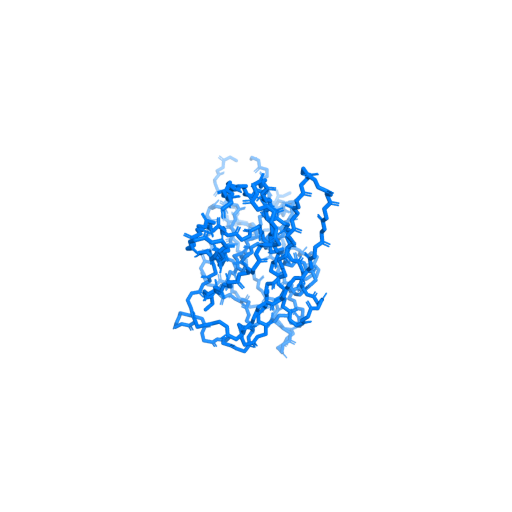-25.551 7.017 9.270 1.00 30.22 99 GLY A O 1
ATOM 788 N N . LYS A 1 108 ? -25.741 8.430 10.999 1.00 23.09 100 LYS A N 1
ATOM 789 C CA . LYS A 1 108 ? -24.744 7.708 11.778 1.00 21.46 100 LYS A CA 1
ATOM 790 C C . LYS A 1 108 ? -25.435 6.779 12.750 1.00 22.27 100 LYS A C 1
ATOM 791 O O . LYS A 1 108 ? -26.521 7.084 13.240 1.00 23.99 100 LYS A O 1
ATOM 797 N N . ILE A 1 109 ? -24.801 5.652 13.038 1.00 16.78 101 ILE A N 1
ATOM 798 C CA . ILE A 1 109 ? -25.264 4.774 14.100 1.00 21.01 101 ILE A CA 1
ATOM 799 C C . ILE A 1 109 ? -24.223 4.755 15.223 1.00 20.75 101 ILE A C 1
ATOM 800 O O . ILE A 1 109 ? -23.092 4.285 15.039 1.00 19.01 101 ILE A O 1
ATOM 805 N N . GLY A 1 110 ? -24.601 5.303 16.373 1.00 19.57 102 GLY A N 1
ATOM 806 C CA . GLY A 1 110 ? -23.714 5.372 17.522 1.00 19.15 102 GLY A CA 1
ATOM 807 C C . GLY A 1 110 ? -23.453 4.029 18.189 1.00 20.54 102 GLY A C 1
ATOM 808 O O . GLY A 1 110 ? -24.056 3.014 17.842 1.00 18.67 102 GLY A O 1
ATOM 809 N N . PRO A 1 111 ? -22.550 4.011 19.177 1.00 20.26 103 PRO A N 1
ATOM 810 C CA . PRO A 1 111 ? -22.254 2.726 19.810 1.00 19.44 103 PRO A CA 1
ATOM 811 C C . PRO A 1 111 ? -23.494 2.141 20.484 1.00 19.85 103 PRO A C 1
ATOM 812 O O . PRO A 1 111 ? -24.341 2.881 20.996 1.00 21.32 103 PRO A O 1
ATOM 816 N N . PRO A 1 112 ? -23.621 0.810 20.464 1.00 21.76 104 PRO A N 1
ATOM 817 C CA . PRO A 1 112 ? -24.738 0.179 21.163 1.00 21.04 104 PRO A CA 1
ATOM 818 C C . PRO A 1 112 ? -24.465 0.102 22.664 1.00 23.81 104 PRO A C 1
ATOM 819 O O . PRO A 1 112 ? -23.317 0.196 23.092 1.00 23.19 104 PRO A O 1
ATOM 823 N N . LYS A 1 113 ? -25.520 -0.078 23.445 1.00 22.60 105 LYS A N 1
ATOM 824 C CA . LYS A 1 113 ? -25.387 -0.345 24.865 1.00 25.38 105 LYS A CA 1
ATOM 825 C C . LYS A 1 113 ? -25.085 -1.828 25.014 1.00 27.64 105 LYS A C 1
ATOM 826 O O . LYS A 1 113 ? -25.762 -2.668 24.424 1.00 26.79 105 LYS A O 1
ATOM 832 N N . LEU A 1 114 ? -24.057 -2.162 25.784 1.00 25.66 106 LEU A N 1
ATOM 833 C CA . LEU A 1 114 ? -23.634 -3.554 25.880 1.00 26.68 106 LEU A CA 1
ATOM 834 C C . LEU A 1 114 ? -23.473 -3.982 27.328 1.00 30.43 106 LEU A C 1
ATOM 835 O O . LEU A 1 114 ? -22.684 -3.392 28.063 1.00 28.73 106 LEU A O 1
ATOM 840 N N . ASN A 1 115 ? -24.212 -5.006 27.741 1.00 35.47 107 ASN A N 1
ATOM 841 C CA . ASN A 1 115 ? -24.030 -5.564 29.083 1.00 36.11 107 ASN A CA 1
ATOM 842 C C . ASN A 1 115 ? -23.351 -6.928 29.048 1.00 35.62 107 ASN A C 1
ATOM 843 O O . ASN A 1 115 ? -23.690 -7.783 28.228 1.00 32.95 107 ASN A O 1
ATOM 848 N N . LEU A 1 116 ? -22.412 -7.129 29.966 1.00 32.16 108 LEU A N 1
ATOM 849 C CA . LEU A 1 116 ? -21.586 -8.323 29.989 1.00 30.96 108 LEU A CA 1
ATOM 850 C C . LEU A 1 116 ? -21.749 -9.059 31.310 1.00 32.75 108 LEU A C 1
ATOM 851 O O . LEU A 1 116 ? -21.530 -8.487 32.382 1.00 32.22 108 LEU A O 1
ATOM 856 N N . SER A 1 117 ? -22.131 -10.327 31.223 1.00 24.31 109 SER A N 1
ATOM 857 C CA . SER A 1 117 ? -22.281 -11.186 32.392 1.00 24.59 109 SER A CA 1
ATOM 858 C C . SER A 1 117 ? -21.718 -12.561 32.062 1.00 30.22 109 SER A C 1
ATOM 859 O O . SER A 1 117 ? -21.228 -12.789 30.946 1.00 29.89 109 SER A O 1
ATOM 862 N N . ARG A 1 118 ? -21.765 -13.476 33.025 1.00 25.15 110 ARG A N 1
ATOM 863 C CA . ARG A 1 118 ? -21.358 -14.851 32.758 1.00 30.08 110 ARG A CA 1
ATOM 864 C C . ARG A 1 118 ? -22.222 -15.817 33.541 1.00 31.12 110 ARG A C 1
ATOM 865 O O . ARG A 1 118 ? -22.725 -15.481 34.610 1.00 27.47 110 ARG A O 1
ATOM 873 N N . HIS A 1 119 ? -22.397 -17.008 32.982 1.00 29.17 111 HIS A N 1
ATOM 874 C CA . HIS A 1 119 ? -22.941 -18.140 33.714 1.00 30.11 111 HIS A CA 1
ATOM 875 C C . HIS A 1 119 ? -21.887 -19.228 33.658 1.00 30.38 111 HIS A C 1
ATOM 876 O O . HIS A 1 119 ? -21.693 -19.863 32.626 1.00 31.14 111 HIS A O 1
ATOM 883 N N . GLY A 1 120 ? -21.190 -19.431 34.768 1.00 38.78 112 GLY A N 1
ATOM 884 C CA . GLY A 1 120 ? -20.078 -20.356 34.786 1.00 39.65 112 GLY A CA 1
ATOM 885 C C . GLY A 1 120 ? -19.018 -19.849 33.830 1.00 38.82 112 GLY A C 1
ATOM 886 O O . GLY A 1 120 ? -18.632 -18.684 33.900 1.00 41.38 112 GLY A O 1
ATOM 887 N N . ALA A 1 121 ? -18.565 -20.709 32.926 1.00 40.66 113 ALA A N 1
ATOM 888 C CA . ALA A 1 121 ? -17.505 -20.350 31.992 1.00 40.77 113 ALA A CA 1
ATOM 889 C C . ALA A 1 121 ? -18.060 -19.794 30.683 1.00 40.62 113 ALA A C 1
ATOM 890 O O . ALA A 1 121 ? -17.313 -19.575 29.732 1.00 42.67 113 ALA A O 1
ATOM 892 N N . GLU A 1 122 ? -19.368 -19.569 30.635 1.00 50.08 114 GLU A N 1
ATOM 893 C CA . GLU A 1 122 ? -20.002 -19.045 29.428 1.00 49.48 114 GLU A CA 1
ATOM 894 C C . GLU A 1 122 ? -20.281 -17.547 29.565 1.00 47.62 114 GLU A C 1
ATOM 895 O O . GLU A 1 122 ? -20.944 -17.111 30.511 1.00 48.35 114 GLU A O 1
ATOM 901 N N . ILE A 1 123 ? -19.768 -16.762 28.621 1.00 35.91 115 ILE A N 1
ATOM 902 C CA . ILE A 1 123 ? -19.991 -15.321 28.623 1.00 32.69 115 ILE A CA 1
ATOM 903 C C . ILE A 1 123 ? -21.302 -14.978 27.935 1.00 30.44 115 ILE A C 1
ATOM 904 O O . ILE A 1 123 ? -21.646 -15.547 26.895 1.00 29.21 115 ILE A O 1
ATOM 909 N N . ILE A 1 124 ? -22.021 -14.032 28.520 1.00 32.81 116 ILE A N 1
ATOM 910 C CA . ILE A 1 124 ? -23.330 -13.633 28.037 1.00 31.49 116 ILE A CA 1
ATOM 911 C C . ILE A 1 124 ? -23.316 -12.167 27.634 1.00 29.35 116 ILE A C 1
ATOM 912 O O . ILE A 1 124 ? -23.053 -11.281 28.455 1.00 27.23 116 ILE A O 1
ATOM 917 N N . VAL A 1 125 ? -23.601 -11.917 26.360 1.00 30.25 117 VAL A N 1
ATOM 918 C CA . VAL A 1 125 ? -23.600 -10.561 25.821 1.00 27.84 117 VAL A CA 1
ATOM 919 C C . VAL A 1 125 ? -25.002 -10.075 25.505 1.00 26.60 117 VAL A C 1
ATOM 920 O O . VAL A 1 125 ? -25.705 -10.681 24.704 1.00 27.51 117 VAL A O 1
ATOM 924 N N . ASP A 1 126 ? -25.419 -8.990 26.150 1.00 23.86 118 ASP A N 1
ATOM 925 C CA . ASP A 1 126 ? -26.672 -8.355 25.798 1.00 22.50 118 ASP A CA 1
ATOM 926 C C . ASP A 1 126 ? -26.335 -7.049 25.106 1.00 25.70 118 ASP A C 1
ATOM 927 O O . ASP A 1 126 ? -25.556 -6.244 25.616 1.00 23.83 118 ASP A O 1
ATOM 932 N N . VAL A 1 127 ? -26.914 -6.840 23.932 1.00 25.61 119 VAL A N 1
ATOM 933 C CA . VAL A 1 127 ? -26.598 -5.651 23.166 1.00 27.49 119 VAL A CA 1
ATOM 934 C C . VAL A 1 127 ? -27.858 -5.086 22.527 1.00 26.57 119 VAL A C 1
ATOM 935 O O . VAL A 1 127 ? -28.695 -5.838 22.032 1.00 27.28 119 VAL A O 1
ATOM 939 N N . TYR A 1 128 ? -28.000 -3.763 22.570 1.00 26.59 120 TYR A N 1
ATOM 940 C CA . TYR A 1 128 ? -29.104 -3.076 21.905 1.00 25.03 120 TYR A CA 1
ATOM 941 C C . TYR A 1 128 ? -28.871 -1.562 21.876 1.00 26.16 120 TYR A C 1
ATOM 942 O O . TYR A 1 128 ? -27.903 -1.062 22.454 1.00 23.34 120 TYR A O 1
ATOM 951 N N . HIS A 1 129 ? -29.758 -0.847 21.184 1.00 23.52 121 HIS A N 1
ATOM 952 C CA . HIS A 1 129 ? -29.709 0.610 21.085 1.00 20.86 121 HIS A CA 1
ATOM 953 C C . HIS A 1 129 ? -30.966 1.219 21.679 1.00 23.47 121 HIS A C 1
ATOM 954 O O . HIS A 1 129 ? -31.986 1.309 20.984 1.00 23.05 121 HIS A O 1
ATOM 961 N N . PRO A 1 130 ? -30.907 1.670 22.948 1.00 27.62 122 PRO A N 1
ATOM 962 C CA . PRO A 1 130 ? -32.105 2.238 23.586 1.00 26.64 122 PRO A CA 1
ATOM 963 C C . PRO A 1 130 ? -32.662 3.431 22.808 1.00 24.95 122 PRO A C 1
ATOM 964 O O . PRO A 1 130 ? -33.857 3.721 22.875 1.00 25.78 122 PRO A O 1
ATOM 968 N N . GLU A 1 131 ? -31.831 4.137 22.068 1.00 24.23 123 GLU A N 1
ATOM 969 C CA . GLU A 1 131 ? -32.247 5.286 21.294 1.00 27.01 123 GLU A CA 1
ATOM 970 C C . GLU A 1 131 ? -33.109 4.985 20.091 1.00 27.77 123 GLU A C 1
ATOM 971 O O . GLU A 1 131 ? -33.796 5.805 19.630 1.00 26.80 123 GLU A O 1
ATOM 977 N N . PHE A 1 132 ? -33.048 3.783 19.592 1.00 23.29 124 PHE A N 1
ATOM 978 C CA . PHE A 1 132 ? -33.818 3.482 18.384 1.00 25.03 124 PHE A CA 1
ATOM 979 C C . PHE A 1 132 ? -35.305 3.675 18.651 1.00 26.41 124 PHE A C 1
ATOM 980 O O . PHE A 1 132 ? -35.814 3.277 19.697 1.00 26.75 124 PHE A O 1
ATOM 988 N N . PRO A 1 133 ? -36.010 4.295 17.706 1.00 23.50 125 PRO A N 1
ATOM 989 C CA . PRO A 1 133 ? -37.434 4.553 17.945 1.00 26.94 125 PRO A CA 1
ATOM 990 C C . PRO A 1 133 ? -38.269 3.271 17.906 1.00 28.42 125 PRO A C 1
ATOM 991 O O . PRO A 1 133 ? -37.914 2.313 17.216 1.00 28.25 125 PRO A O 1
ATOM 995 N N . SER A 1 134 ? -39.353 3.258 18.673 1.00 25.45 126 SER A N 1
ATOM 996 C CA . SER A 1 134 ? -40.264 2.127 18.729 1.00 31.70 126 SER A CA 1
ATOM 997 C C . SER A 1 134 ? -40.910 1.893 17.368 1.00 30.93 126 SER A C 1
ATOM 998 O O . SER A 1 134 ? -41.342 2.832 16.715 1.00 30.92 126 SER A O 1
ATOM 1001 N N . VAL A 1 135 ? -40.978 0.638 16.948 1.00 35.90 127 VAL A N 1
ATOM 1002 C CA . VAL A 1 135 ? -41.609 0.307 15.676 1.00 37.72 127 VAL A CA 1
ATOM 1003 C C . VAL A 1 135 ? -43.081 0.710 15.677 1.00 41.16 127 VAL A C 1
ATOM 1004 O O . VAL A 1 135 ? -43.642 1.063 14.635 1.00 40.52 127 VAL A O 1
ATOM 1008 N N . GLU A 1 136 ? -43.694 0.664 16.859 1.00 46.45 128 GLU A N 1
ATOM 1009 C CA . GLU A 1 136 ? -45.097 1.026 17.029 1.00 46.31 128 GLU A CA 1
ATOM 1010 C C . GLU A 1 136 ? -45.333 2.499 16.730 1.00 46.73 128 GLU A C 1
ATOM 1011 O O . GLU A 1 136 ? -46.417 2.887 16.294 1.00 48.69 128 GLU A O 1
ATOM 1017 N N . VAL A 1 137 ? -44.316 3.322 16.965 1.00 40.44 129 VAL A N 1
ATOM 1018 C CA . VAL A 1 137 ? -44.433 4.751 16.701 1.00 38.36 129 VAL A CA 1
ATOM 1019 C C . VAL A 1 137 ? -43.981 5.107 15.283 1.00 37.91 129 VAL A C 1
ATOM 1020 O O . VAL A 1 137 ? -44.437 6.096 14.704 1.00 39.30 129 VAL A O 1
ATOM 1024 N N . ARG A 1 138 ? -43.082 4.304 14.726 1.00 38.14 130 ARG A N 1
ATOM 1025 C CA . ARG A 1 138 ? -42.627 4.516 13.353 1.00 38.45 130 ARG A CA 1
ATOM 1026 C C . ARG A 1 138 ? -42.698 3.216 12.565 1.00 37.82 130 ARG A C 1
ATOM 1027 O O . ARG A 1 138 ? -41.686 2.552 12.351 1.00 35.86 130 ARG A O 1
ATOM 1035 N N . PRO A 1 139 ? -43.913 2.842 12.144 1.00 33.75 131 PRO A N 1
ATOM 1036 C CA . PRO A 1 139 ? -44.152 1.557 11.480 1.00 33.90 131 PRO A CA 1
ATOM 1037 C C . PRO A 1 139 ? -43.258 1.353 10.253 1.00 31.52 131 PRO A C 1
ATOM 1038 O O . PRO A 1 139 ? -42.941 0.212 9.921 1.00 29.26 131 PRO A O 1
ATOM 1042 N N . TRP A 1 140 ? -42.845 2.433 9.599 1.00 35.78 132 TRP A N 1
ATOM 1043 C CA . TRP A 1 140 ? -41.988 2.291 8.429 1.00 38.60 132 TRP A CA 1
ATOM 1044 C C . TRP A 1 140 ? -40.632 1.704 8.795 1.00 37.17 132 TRP A C 1
ATOM 1045 O O . TRP A 1 140 ? -39.878 1.282 7.927 1.00 33.46 132 TRP A O 1
ATOM 1064 N N . ARG A 1 142 ? -40.141 -1.003 10.650 1.00 40.56 134 ARG A N 1
ATOM 1065 C CA . ARG A 1 142 ? -40.166 -2.463 10.744 1.00 40.43 134 ARG A CA 1
ATOM 1066 C C . ARG A 1 142 ? -39.263 -3.092 9.683 1.00 38.56 134 ARG A C 1
ATOM 1067 O O . ARG A 1 142 ? -38.473 -3.998 9.968 1.00 36.12 134 ARG A O 1
ATOM 1075 N N . GLU A 1 143 ? -39.384 -2.590 8.462 1.00 29.95 135 GLU A N 1
ATOM 1076 C CA . GLU A 1 143 ? -38.617 -3.097 7.337 1.00 33.35 135 GLU A CA 1
ATOM 1077 C C . GLU A 1 143 ? -37.121 -2.948 7.599 1.00 31.01 135 GLU A C 1
ATOM 1078 O O . GLU A 1 143 ? -36.318 -3.827 7.264 1.00 28.13 135 GLU A O 1
ATOM 1084 N N . ILE A 1 144 ? -36.755 -1.827 8.212 1.00 26.59 136 ILE A N 1
ATOM 1085 C CA . ILE A 1 144 ? -35.359 -1.524 8.497 1.00 25.15 136 ILE A CA 1
ATOM 1086 C C . ILE A 1 144 ? -34.821 -2.408 9.624 1.00 24.05 136 ILE A C 1
ATOM 1087 O O . ILE A 1 144 ? -33.723 -2.959 9.514 1.00 21.23 136 ILE A O 1
ATOM 1092 N N . TYR A 1 145 ? -35.596 -2.535 10.703 1.00 22.30 137 TYR A N 1
ATOM 1093 C CA . TYR A 1 145 ? -35.205 -3.362 11.848 1.00 21.25 137 TYR A CA 1
ATOM 1094 C C . TYR A 1 145 ? -35.070 -4.826 11.463 1.00 21.18 137 TYR A C 1
ATOM 1095 O O . TYR A 1 145 ? -34.239 -5.546 12.006 1.00 17.86 137 TYR A O 1
ATOM 1104 N N . SER A 1 146 ? -35.885 -5.270 10.512 1.00 26.27 138 SER A N 1
ATOM 1105 C CA . SER A 1 146 ? -35.766 -6.642 10.034 1.00 26.60 138 SER A CA 1
ATOM 1106 C C . SER A 1 146 ? -34.361 -6.914 9.467 1.00 27.18 138 SER A C 1
ATOM 1107 O O . SER A 1 146 ? -33.984 -8.074 9.239 1.00 25.47 138 SER A O 1
ATOM 1110 N N . GLU A 1 147 ? -33.586 -5.850 9.251 1.00 21.75 139 GLU A N 1
ATOM 1111 C CA . GLU A 1 147 ? -32.231 -5.978 8.704 1.00 20.84 139 GLU A CA 1
ATOM 1112 C C . GLU A 1 147 ? -31.148 -5.559 9.708 1.00 21.53 139 GLU A C 1
ATOM 1113 O O . GLU A 1 147 ? -29.989 -5.355 9.346 1.00 21.81 139 GLU A O 1
ATOM 1119 N N . LEU A 1 148 ? -31.528 -5.425 10.969 1.00 18.84 140 LEU A N 1
ATOM 1120 C CA . LEU A 1 148 ? -30.567 -5.045 12.000 1.00 19.70 140 LEU A CA 1
ATOM 1121 C C . LEU A 1 148 ? -29.767 -6.245 12.482 1.00 18.84 140 LEU A C 1
ATOM 1122 O O . LEU A 1 148 ? -30.338 -7.273 12.837 1.00 21.51 140 LEU A O 1
ATOM 1127 N N . SER A 1 149 ? -28.446 -6.113 12.509 1.00 21.02 141 SER A N 1
ATOM 1128 C CA . SER A 1 149 ? -27.606 -7.113 13.152 1.00 23.82 141 SER A CA 1
ATOM 1129 C C . SER A 1 149 ? -26.521 -6.427 13.980 1.00 24.42 141 SER A C 1
ATOM 1130 O O . SER A 1 149 ? -26.260 -5.236 13.826 1.00 23.28 141 SER A O 1
ATOM 1133 N N . TYR A 1 150 ? -25.885 -7.179 14.864 1.00 22.76 142 TYR A N 1
ATOM 1134 C CA . TYR A 1 150 ? -24.755 -6.652 15.604 1.00 22.56 142 TYR A CA 1
ATOM 1135 C C . TYR A 1 150 ? -23.588 -7.585 15.393 1.00 24.52 142 TYR A C 1
ATOM 1136 O O . TYR A 1 150 ? -23.761 -8.807 15.367 1.00 25.08 142 TYR A O 1
ATOM 1145 N N . SER A 1 151 ? -22.406 -7.010 15.210 1.00 22.84 143 SER A N 1
ATOM 1146 C CA . SER A 1 151 ? -21.186 -7.792 15.173 1.00 27.29 143 SER A CA 1
ATOM 1147 C C . SER A 1 151 ? -20.516 -7.603 16.518 1.00 27.63 143 SER A C 1
ATOM 1148 O O . SER A 1 151 ? -20.479 -6.493 17.046 1.00 27.91 143 SER A O 1
ATOM 1151 N N . VAL A 1 152 ? -19.995 -8.690 17.070 1.00 27.76 144 VAL A N 1
ATOM 1152 C CA . VAL A 1 152 ? -19.390 -8.667 18.390 1.00 28.38 144 VAL A CA 1
ATOM 1153 C C . VAL A 1 152 ? -17.981 -9.216 18.320 1.00 31.31 144 VAL A C 1
ATOM 1154 O O . VAL A 1 152 ? -17.754 -10.295 17.777 1.00 34.14 144 VAL A O 1
ATOM 1158 N N . ILE A 1 153 ? -17.033 -8.459 18.862 1.00 29.60 145 ILE A N 1
ATOM 1159 C CA . ILE A 1 153 ? -15.633 -8.862 18.865 1.00 33.79 145 ILE A CA 1
ATOM 1160 C C . ILE A 1 153 ? -15.166 -9.297 20.256 1.00 34.85 145 ILE A C 1
ATOM 1161 O O . ILE A 1 153 ? -15.189 -8.522 21.211 1.00 33.02 145 ILE A O 1
ATOM 1166 N N . PHE A 1 154 ? -14.737 -10.549 20.345 1.00 46.02 146 PHE A N 1
ATOM 1167 C CA . PHE A 1 154 ? -14.331 -11.150 21.607 1.00 51.27 146 PHE A CA 1
ATOM 1168 C C . PHE A 1 154 ? -12.820 -11.155 21.716 1.00 53.41 146 PHE A C 1
ATOM 1169 O O . PHE A 1 154 ? -12.153 -11.814 20.931 1.00 57.19 146 PHE A O 1
ATOM 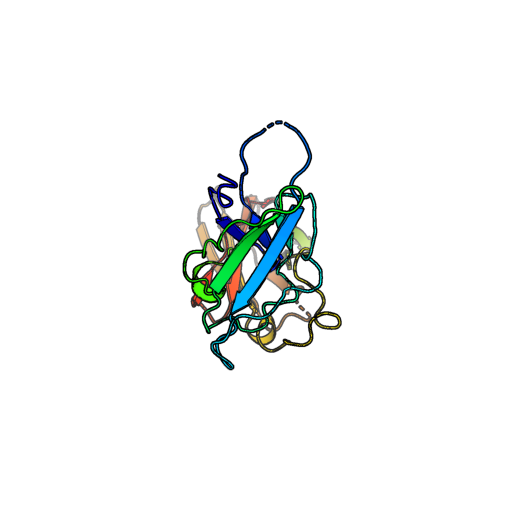1177 N N . ARG A 1 155 ? -12.276 -10.431 22.687 1.00 41.23 147 ARG A N 1
ATOM 1178 C CA . ARG A 1 155 ? -10.829 -10.401 22.884 1.00 45.18 147 ARG A CA 1
ATOM 1179 C C . ARG A 1 155 ? -10.384 -10.962 24.225 1.00 48.45 147 ARG A C 1
ATOM 1180 O O . ARG A 1 155 ? -10.913 -10.608 25.276 1.00 44.99 147 ARG A O 1
ATOM 1188 N N . ASN A 1 156 ? -9.403 -11.849 24.185 1.00 44.17 148 ASN A N 1
ATOM 1189 C CA . ASN A 1 156 ? -8.663 -12.269 25.362 1.00 50.27 148 ASN A CA 1
ATOM 1190 C C . ASN A 1 156 ? -7.275 -11.745 25.290 1.00 57.61 148 ASN A C 1
ATOM 1191 O O . ASN A 1 156 ? -6.496 -12.249 24.532 1.00 59.73 148 ASN A O 1
ATOM 1196 N N . SER A 1 157 ? -6.943 -10.712 26.056 1.00 63.28 149 SER A N 1
ATOM 1197 C CA . SER A 1 157 ? -5.577 -10.247 25.984 1.00 66.95 149 SER A CA 1
ATOM 1198 C C . SER A 1 157 ? -4.618 -11.287 26.587 1.00 70.83 149 SER A C 1
ATOM 1199 O O . SER A 1 157 ? -3.595 -11.604 26.009 1.00 73.85 149 SER A O 1
ATOM 1202 N N . GLU A 1 158 ? -4.951 -11.779 27.760 1.00 110.35 150 GLU A N 1
ATOM 1203 C CA . GLU A 1 158 ? -4.043 -12.568 28.557 1.00 113.64 150 GLU A CA 1
ATOM 1204 C C . GLU A 1 158 ? -3.870 -13.896 27.907 1.00 114.59 150 GLU A C 1
ATOM 1205 O O . GLU A 1 158 ? -3.888 -14.920 28.562 1.00 113.69 150 GLU A O 1
ATOM 1211 N N . ASN A 1 159 ? -3.729 -13.893 26.599 1.00 118.66 151 ASN A N 1
ATOM 1212 C CA . ASN A 1 159 ? -3.770 -15.188 25.948 1.00 119.99 151 ASN A CA 1
ATOM 1213 C C . ASN A 1 159 ? -3.218 -15.497 24.591 1.00 123.76 151 ASN A C 1
ATOM 1214 O O . ASN A 1 159 ? -2.499 -16.493 24.471 1.00 128.82 151 ASN A O 1
ATOM 1219 N N . GLU A 1 160 ? -3.551 -14.744 23.555 1.00 100.69 152 GLU A N 1
ATOM 1220 C CA . GLU A 1 160 ? -4.312 -13.543 23.561 1.00 97.73 152 GLU A CA 1
ATOM 1221 C C . GLU A 1 160 ? -4.915 -13.765 22.200 1.00 95.03 152 GLU A C 1
ATOM 1222 O O . GLU A 1 160 ? -4.213 -13.946 21.241 1.00 96.33 152 GLU A O 1
ATOM 1228 N N . SER A 1 161 ? -6.228 -13.843 22.139 1.00 62.47 153 SER A N 1
ATOM 1229 C CA . SER A 1 161 ? -6.929 -14.304 20.982 1.00 58.97 153 SER A CA 1
ATOM 1230 C C . SER A 1 161 ? -8.017 -13.323 20.609 1.00 53.46 153 SER A C 1
ATOM 1231 O O . SER A 1 161 ? -8.230 -12.365 21.293 1.00 50.76 153 SER A O 1
ATOM 1234 N N . ARG A 1 162 ? -8.738 -13.605 19.526 1.00 77.73 154 ARG A N 1
ATOM 1235 C CA . ARG A 1 162 ? -9.772 -12.691 19.035 1.00 72.12 154 ARG A CA 1
ATOM 1236 C C . ARG A 1 162 ? -10.723 -13.214 17.975 1.00 68.16 154 ARG A C 1
ATOM 1237 O O . ARG A 1 162 ? -10.406 -13.202 16.824 1.00 70.69 154 ARG A O 1
ATOM 1245 N N . LYS A 1 163 ? -11.855 -13.729 18.360 1.00 59.95 155 LYS A N 1
ATOM 1246 C CA . LYS A 1 163 ? -12.929 -14.143 17.442 1.00 59.17 155 LYS A CA 1
ATOM 1247 C C . LYS A 1 163 ? -14.099 -13.186 17.199 1.00 54.80 155 LYS A C 1
ATOM 1248 O O . LYS A 1 163 ? -14.309 -12.219 17.934 1.00 51.85 155 LYS A O 1
ATOM 1254 N N . ASN A 1 164 ? -14.869 -13.487 16.165 1.00 42.61 156 ASN A N 1
ATOM 1255 C CA . ASN A 1 164 ? -15.942 -12.613 15.735 1.00 41.35 156 ASN A CA 1
ATOM 1256 C C . ASN A 1 164 ? -17.288 -13.324 15.705 1.00 39.65 156 ASN A C 1
ATOM 1257 O O . ASN A 1 164 ? -17.391 -14.476 15.281 1.00 41.29 156 ASN A O 1
ATOM 1262 N N . PHE A 1 165 ? -18.324 -12.630 16.152 1.00 33.52 157 PHE A N 1
ATOM 1263 C CA . PHE A 1 165 ? -19.656 -13.205 16.169 1.00 32.32 157 PHE A CA 1
ATOM 1264 C C . PHE A 1 165 ? -20.662 -12.251 15.547 1.00 29.77 157 PHE A C 1
ATOM 1265 O O . PHE A 1 165 ? -20.414 -11.052 15.450 1.00 28.94 157 PHE A O 1
ATOM 1273 N N . THR A 1 166 ? -21.792 -12.790 15.109 1.00 39.67 158 THR A N 1
ATOM 1274 C CA . THR A 1 166 ? -22.866 -11.958 14.593 1.00 39.82 158 THR A CA 1
ATOM 1275 C C . THR A 1 166 ? -24.176 -12.463 15.147 1.00 40.46 158 THR A C 1
ATOM 1276 O O . THR A 1 166 ? -24.428 -13.662 15.148 1.00 45.43 158 THR A O 1
ATOM 1280 N N . VAL A 1 167 ? -25.001 -11.549 15.639 1.00 31.13 159 VAL A N 1
ATOM 1281 C CA . VAL A 1 167 ? -26.329 -11.909 16.096 1.00 31.45 159 VAL A CA 1
ATOM 1282 C C . VAL A 1 167 ? -27.372 -11.062 15.362 1.00 32.79 159 VAL A C 1
ATOM 1283 O O . VAL A 1 167 ? -27.145 -9.884 15.079 1.00 28.86 159 VAL A O 1
ATOM 1287 N N . ALA A 1 168 ? -28.507 -11.673 15.040 1.00 29.54 160 ALA A N 1
ATOM 1288 C CA . ALA A 1 168 ? -29.563 -10.981 14.316 1.00 29.18 160 ALA A CA 1
ATOM 1289 C C . ALA A 1 168 ? -30.936 -11.565 14.643 1.00 32.27 160 ALA A C 1
ATOM 1290 O O . ALA A 1 168 ? -31.056 -12.433 15.506 1.00 31.34 160 ALA A O 1
ATOM 1292 N N . ASP A 1 169 ? -31.966 -11.078 13.953 1.00 35.05 161 ASP A N 1
ATOM 1293 C CA . ASP A 1 169 ? -33.339 -11.515 14.190 1.00 37.42 161 ASP A CA 1
ATOM 1294 C C . ASP A 1 169 ? -33.720 -11.378 15.660 1.00 39.76 161 ASP A C 1
ATOM 1295 O O . ASP A 1 169 ? -34.501 -12.177 16.181 1.00 42.40 161 ASP A O 1
ATOM 1300 N N . CYS A 1 170 ? -33.172 -10.364 16.321 1.00 33.28 162 CYS A N 1
ATOM 1301 C CA . CYS A 1 170 ? -33.390 -10.163 17.751 1.00 35.46 162 CYS A CA 1
ATOM 1302 C C . CYS A 1 170 ? -34.751 -9.544 18.033 1.00 35.60 162 CYS A C 1
ATOM 1303 O O . CYS A 1 170 ? -35.124 -8.538 17.428 1.00 31.42 162 CYS A O 1
ATOM 1306 N N . GLU A 1 171 ? -35.463 -10.137 18.959 1.00 40.39 163 GLU A N 1
ATOM 1307 C CA . GLU A 1 171 ? -36.765 -9.661 19.332 1.00 43.62 163 GLU A CA 1
ATOM 1308 C C . GLU A 1 171 ? -36.739 -8.267 20.010 1.00 41.30 163 GLU A C 1
ATOM 1309 O O . GLU A 1 171 ? -35.972 -8.035 20.874 1.00 41.04 163 GLU A O 1
ATOM 1323 N N . ASN A 1 173 ? -35.484 -5.762 18.880 1.00 37.32 165 ASN A N 1
ATOM 1324 C CA . ASN A 1 173 ? -34.164 -5.193 18.613 1.00 33.87 165 ASN A CA 1
ATOM 1325 C C . ASN A 1 173 ? -33.166 -5.411 19.746 1.00 33.74 165 ASN A C 1
ATOM 1326 O O . ASN A 1 173 ? -32.120 -4.769 19.785 1.00 29.30 165 ASN A O 1
ATOM 1331 N N . GLU A 1 174 ? -33.495 -6.312 20.666 1.00 28.36 166 GLU A N 1
ATOM 1332 C CA . GLU A 1 174 ? -32.604 -6.616 21.778 1.00 31.17 166 GLU A CA 1
ATOM 1333 C C . GLU A 1 174 ? -31.960 -7.986 21.589 1.00 27.96 166 GLU A C 1
ATOM 1334 O O . GLU A 1 174 ? -32.631 -9.020 21.679 1.00 27.89 166 GLU A O 1
ATOM 1340 N N . CYS A 1 175 ? -30.657 -7.979 21.321 1.00 27.06 167 CYS A N 1
ATOM 1341 C CA . CYS A 1 175 ? -29.928 -9.202 21.009 1.00 28.48 167 CYS A CA 1
ATOM 1342 C C . CYS A 1 175 ? -29.182 -9.736 22.218 1.00 29.94 167 CYS A C 1
ATOM 1343 O O . CYS A 1 175 ? -28.661 -8.981 23.031 1.00 27.52 167 CYS A O 1
ATOM 1346 N N . ASN A 1 176 ? -29.107 -11.053 22.295 1.00 26.31 168 ASN A N 1
ATOM 1347 C CA . ASN A 1 176 ? -28.383 -11.726 23.355 1.00 31.75 168 ASN A CA 1
ATOM 1348 C C . ASN A 1 176 ? -27.540 -12.844 22.760 1.00 30.57 168 ASN A C 1
ATOM 1349 O O . ASN A 1 176 ? -27.961 -13.513 21.817 1.00 32.79 168 ASN A O 1
ATOM 1354 N N . LEU A 1 177 ? -26.347 -13.044 23.303 1.00 31.44 169 LEU A N 1
ATOM 1355 C CA . LEU A 1 177 ? -25.447 -14.062 22.783 1.00 34.31 169 LEU A CA 1
ATOM 1356 C C . LEU A 1 177 ? -24.708 -14.743 23.926 1.00 38.47 169 LEU A C 1
ATOM 1357 O O . LEU A 1 177 ? -24.242 -14.076 24.854 1.00 34.64 169 LEU A O 1
ATOM 1362 N N . SER A 1 178 ? -24.614 -16.070 23.865 1.00 41.09 170 SER A N 1
ATOM 1363 C CA . SER A 1 178 ? -23.791 -16.826 24.806 1.00 43.27 170 SER A CA 1
ATOM 1364 C C . SER A 1 178 ? -22.535 -17.304 24.105 1.00 46.00 170 SER A C 1
ATOM 1365 O O . SER A 1 178 ? -22.577 -17.702 22.944 1.00 46.36 170 SER A O 1
ATOM 1368 N N . ILE A 1 179 ? -21.411 -17.255 24.805 1.00 39.38 171 ILE A N 1
ATOM 1369 C CA . ILE A 1 179 ? -20.142 -17.601 24.188 1.00 42.41 171 ILE A CA 1
ATOM 1370 C C . ILE A 1 179 ? -19.284 -18.426 25.132 1.00 44.71 171 ILE A C 1
ATOM 1371 O O . ILE A 1 179 ? -19.101 -18.062 26.293 1.00 44.36 171 ILE A O 1
ATOM 1376 N N . PRO A 1 180 ? -18.771 -19.558 24.631 1.00 64.20 172 PRO A N 1
ATOM 1377 C CA . PRO A 1 180 ? -17.878 -20.453 25.373 1.00 64.79 172 PRO A CA 1
ATOM 1378 C C . PRO A 1 180 ? -16.464 -19.890 25.500 1.00 68.38 172 PRO A C 1
ATOM 1379 O O . PRO A 1 180 ? -15.903 -19.360 24.539 1.00 69.19 172 PRO A O 1
ATOM 1383 N N . VAL A 1 181 ? -15.962 -19.967 26.697 1.00 72.83 173 VAL A N 1
ATOM 1384 C CA . VAL A 1 181 ? -14.669 -19.405 26.950 1.00 75.35 173 VAL A CA 1
ATOM 1385 C C . VAL A 1 181 ? -13.751 -20.569 27.204 1.00 79.81 173 VAL A C 1
ATOM 1386 O O . VAL A 1 181 ? -13.996 -21.310 28.138 1.00 75.32 173 VAL A O 1
ATOM 1390 N N . PRO A 1 182 ? -12.798 -20.719 26.271 1.00 64.88 174 PRO A N 1
ATOM 1391 C CA . PRO A 1 182 ? -11.700 -21.696 26.245 1.00 64.78 174 PRO A CA 1
ATOM 1392 C C . PRO A 1 182 ? -11.194 -22.050 27.601 1.00 66.64 174 PRO A C 1
ATOM 1393 O O . PRO A 1 182 ? -11.557 -23.047 28.153 1.00 65.40 174 PRO A O 1
ATOM 1397 N N . SER A 1 183 ? -10.332 -21.220 28.134 1.00 72.64 175 SER A N 1
ATOM 1398 C CA . SER A 1 183 ? -9.962 -21.423 29.480 1.00 73.67 175 SER A CA 1
ATOM 1399 C C . SER A 1 183 ? -8.835 -20.544 29.945 1.00 77.84 175 SER A C 1
ATOM 1400 O O . SER A 1 183 ? -7.765 -20.410 29.324 1.00 80.18 175 SER A O 1
ATOM 1403 N N . GLU A 1 184 ? -9.098 -19.949 31.079 1.00 71.90 176 GLU A N 1
ATOM 1404 C CA . GLU A 1 184 ? -10.430 -19.898 31.606 1.00 67.42 176 GLU A CA 1
ATOM 1405 C C . GLU A 1 184 ? -10.180 -19.628 33.024 1.00 68.98 176 GLU A C 1
ATOM 1406 O O . GLU A 1 184 ? -11.001 -19.813 33.914 1.00 69.73 176 GLU A O 1
ATOM 1412 N N . GLY A 1 185 ? -8.974 -19.168 33.193 1.00 56.95 177 GLY A N 1
ATOM 1413 C CA . GLY A 1 185 ? -8.701 -18.229 34.173 1.00 57.61 177 GLY A CA 1
ATOM 1414 C C . GLY A 1 185 ? -8.155 -17.031 33.439 1.00 60.69 177 GLY A C 1
ATOM 1415 O O . GLY A 1 185 ? -7.044 -16.645 33.778 1.00 62.91 177 GLY A O 1
ATOM 1416 N N . SER A 1 186 ? -8.866 -16.414 32.481 1.00 54.13 178 SER A N 1
ATOM 1417 C CA . SER A 1 186 ? -8.456 -15.063 32.316 1.00 52.17 178 SER A CA 1
ATOM 1418 C C . SER A 1 186 ? -9.514 -14.020 32.076 1.00 49.49 178 SER A C 1
ATOM 1419 O O . SER A 1 186 ? -10.669 -14.116 32.531 1.00 46.45 178 SER A O 1
ATOM 1422 N N . THR A 1 187 ? -9.075 -12.990 31.389 1.00 45.01 179 THR A N 1
ATOM 1423 C CA . THR A 1 187 ? -9.960 -11.902 31.169 1.00 44.38 179 THR A CA 1
ATOM 1424 C C . THR A 1 187 ? -10.290 -11.802 29.740 1.00 41.55 179 THR A C 1
ATOM 1425 O O . THR A 1 187 ? -9.478 -11.983 28.870 1.00 47.25 179 THR A O 1
ATOM 1429 N N . TYR A 1 188 ? -11.555 -11.577 29.548 1.00 43.39 180 TYR A N 1
ATOM 1430 C CA . TYR A 1 188 ? -12.125 -11.358 28.219 1.00 40.50 180 TYR A CA 1
ATOM 1431 C C . TYR A 1 188 ? -12.754 -9.987 28.085 1.00 34.75 180 TYR A C 1
ATOM 1432 O O . TYR A 1 188 ? -13.451 -9.522 28.984 1.00 31.55 180 TYR A O 1
ATOM 1441 N N . CYS A 1 189 ? -12.505 -9.349 26.948 1.00 35.29 181 CYS A N 1
ATOM 1442 C CA . CYS A 1 189 ? -13.051 -8.030 26.677 1.00 32.39 181 CYS A CA 1
ATOM 1443 C C . CYS A 1 189 ? -13.806 -8.037 25.366 1.00 30.82 181 CYS A C 1
ATOM 1444 O O . CYS A 1 189 ? -13.337 -8.575 24.365 1.00 30.10 181 CYS A O 1
ATOM 1447 N N . VAL A 1 190 ? -14.985 -7.433 25.382 1.00 34.02 182 VAL A N 1
ATOM 1448 C CA . VAL A 1 190 ? -15.886 -7.525 24.251 1.00 34.09 182 VAL A CA 1
ATOM 1449 C C . VAL A 1 190 ? -16.425 -6.156 23.872 1.00 31.97 182 VAL A C 1
ATOM 1450 O O . VAL A 1 190 ? -16.661 -5.296 24.745 1.00 28.87 182 VAL A O 1
ATOM 1454 N N . SER A 1 191 ? -16.603 -5.966 22.566 1.00 26.08 183 SER A N 1
ATOM 1455 C CA . SER A 1 191 ? -17.201 -4.758 22.012 1.00 24.99 183 SER A CA 1
ATOM 1456 C C . SER A 1 191 ? -18.154 -5.139 20.888 1.00 24.90 183 SER A C 1
ATOM 1457 O O . SER A 1 191 ? -18.118 -6.264 20.386 1.00 23.89 183 SER A O 1
ATOM 1460 N N . ALA A 1 192 ? -19.009 -4.207 20.487 1.00 22.02 184 ALA A N 1
ATOM 1461 C CA . ALA A 1 192 ? -19.985 -4.515 19.446 1.00 22.98 184 ALA A CA 1
ATOM 1462 C C . ALA A 1 192 ? -20.280 -3.316 18.550 1.00 20.34 184 ALA A C 1
ATOM 1463 O O . ALA A 1 192 ? -20.072 -2.170 18.958 1.00 18.36 184 ALA A O 1
ATOM 1465 N N . LYS A 1 193 ? -20.760 -3.573 17.348 1.00 23.40 185 LYS A N 1
ATOM 1466 C CA . LYS A 1 193 ? -21.228 -2.554 16.417 1.00 24.21 185 LYS A CA 1
ATOM 1467 C C . LYS A 1 193 ? -22.578 -2.929 15.808 1.00 23.94 185 LYS A C 1
ATOM 1468 O O . LYS A 1 193 ? -22.813 -4.039 15.541 1.00 24.53 185 LYS A O 1
ATOM 1474 N N . GLY A 1 194 ? -23.437 -1.973 15.560 1.00 19.95 186 GLY A N 1
ATOM 1475 C CA . GLY A 1 194 ? -24.664 -2.237 14.828 1.00 20.03 186 GLY A CA 1
ATOM 1476 C C . GLY A 1 194 ? -24.430 -2.297 13.324 1.00 20.28 186 GLY A C 1
ATOM 1477 O O . GLY A 1 194 ? -23.554 -1.605 12.796 1.00 19.30 186 GLY A O 1
ATOM 1478 N N . HIS A 1 195 ? -25.210 -3.138 12.642 1.00 20.30 187 HIS A N 1
ATOM 1479 C CA . HIS A 1 195 ? -25.178 -3.261 11.184 1.00 20.21 187 HIS A CA 1
ATOM 1480 C C . HIS A 1 195 ? -26.611 -3.214 10.663 1.00 22.01 187 HIS A C 1
ATOM 1481 O O . HIS A 1 195 ? -27.506 -3.805 11.261 1.00 22.06 187 HIS A O 1
ATOM 1488 N N . PHE A 1 196 ? -26.833 -2.511 9.558 1.00 18.90 188 PHE A N 1
ATOM 1489 C CA . PHE A 1 196 ? -28.100 -2.603 8.840 1.00 21.89 188 PHE A CA 1
ATOM 1490 C C . PHE A 1 196 ? -27.806 -3.036 7.393 1.00 21.96 188 PHE A C 1
ATOM 1491 O O . PHE A 1 196 ? -26.955 -2.448 6.724 1.00 21.76 188 PHE A O 1
ATOM 1499 N N . PHE A 1 197 ? -28.501 -4.068 6.925 1.00 25.34 189 PHE A N 1
ATOM 1500 C CA . PHE A 1 197 ? -28.273 -4.607 5.581 1.00 25.05 189 PHE A CA 1
ATOM 1501 C C . PHE A 1 197 ? -26.830 -5.054 5.409 1.00 28.41 189 PHE A C 1
ATOM 1502 O O . PHE A 1 197 ? -26.156 -4.641 4.460 1.00 25.27 189 PHE A O 1
ATOM 1510 N N . ASP A 1 198 ? -26.365 -5.901 6.323 1.00 28.16 190 ASP A N 1
ATOM 1511 C CA . ASP A 1 198 ? -24.968 -6.322 6.363 1.00 31.36 190 ASP A CA 1
ATOM 1512 C C . ASP A 1 198 ? -24.040 -5.130 6.546 1.00 32.61 190 ASP A C 1
ATOM 1513 O O . ASP A 1 198 ? -23.748 -4.732 7.683 1.00 29.63 190 ASP A O 1
ATOM 1518 N N . ASP A 1 199 ? -23.574 -4.550 5.445 1.00 27.32 191 ASP A N 1
ATOM 1519 C CA . ASP A 1 199 ? -22.586 -3.477 5.551 1.00 28.86 191 ASP A CA 1
ATOM 1520 C C . ASP A 1 199 ? -22.961 -2.135 4.901 1.00 27.00 191 ASP A C 1
ATOM 1521 O O . ASP A 1 199 ? -22.118 -1.246 4.790 1.00 27.84 191 ASP A O 1
ATOM 1526 N N . LEU A 1 200 ? -24.217 -1.981 4.492 1.00 23.91 192 LEU A N 1
ATOM 1527 C CA . LEU A 1 200 ? -24.676 -0.706 3.948 1.00 21.67 192 LEU A CA 1
ATOM 1528 C C . LEU A 1 200 ? -24.650 0.412 4.999 1.00 25.63 192 LEU A C 1
ATOM 1529 O O . LEU A 1 200 ? -24.371 1.571 4.686 1.00 22.67 192 LEU A O 1
ATOM 1534 N N . ILE A 1 201 ? -24.950 0.054 6.245 1.00 22.66 193 ILE A N 1
ATOM 1535 C CA . ILE A 1 201 ? -24.873 0.983 7.366 1.00 20.31 193 ILE A CA 1
ATOM 1536 C C . ILE A 1 201 ? -24.137 0.283 8.493 1.00 21.47 193 ILE A C 1
ATOM 1537 O O . ILE A 1 201 ? -24.542 -0.792 8.929 1.00 20.44 193 ILE A O 1
ATOM 1542 N N . VAL A 1 202 ? -23.045 0.885 8.943 1.00 20.87 194 VAL A N 1
ATOM 1543 C CA . VAL A 1 202 ? -22.234 0.303 10.002 1.00 20.56 194 VAL A CA 1
ATOM 1544 C C . VAL A 1 202 ? -21.951 1.341 11.082 1.00 21.27 194 VAL A C 1
ATOM 1545 O O . VAL A 1 202 ? -21.435 2.425 10.799 1.00 19.59 194 VAL A O 1
ATOM 1549 N N . GLY A 1 203 ? -22.305 0.998 12.317 1.00 18.93 195 GLY A N 1
ATOM 1550 C CA . GLY A 1 203 ? -22.170 1.909 13.440 1.00 18.60 195 GLY A CA 1
ATOM 1551 C C . GLY A 1 203 ? -20.807 1.908 14.104 1.00 19.46 195 GLY A C 1
ATOM 1552 O O . GLY A 1 203 ? -19.953 1.077 13.799 1.00 20.54 195 GLY A O 1
ATOM 1553 N N . ALA A 1 204 ? -20.601 2.862 15.008 1.00 21.60 196 ALA A N 1
ATOM 1554 C CA . ALA A 1 204 ? -19.366 2.949 15.786 1.00 25.87 196 ALA A CA 1
ATOM 1555 C C . ALA A 1 204 ? -19.330 1.810 16.797 1.00 22.95 196 ALA A C 1
ATOM 1556 O O . ALA A 1 204 ? -20.376 1.296 17.185 1.00 22.20 196 ALA A O 1
ATOM 1558 N N . SER A 1 205 ? -18.130 1.421 17.217 1.00 26.55 197 SER A N 1
ATOM 1559 C CA . SER A 1 205 ? -17.973 0.370 18.220 1.00 29.05 197 SER A CA 1
ATOM 1560 C C . SER A 1 205 ? -18.276 0.875 19.618 1.00 28.86 197 SER A C 1
ATOM 1561 O O . SER A 1 205 ? -17.920 1.993 19.980 1.00 31.03 197 SER A O 1
ATOM 1564 N N . SER A 1 206 ? -18.918 0.037 20.417 1.00 25.43 198 SER A N 1
ATOM 1565 C CA . SER A 1 206 ? -19.066 0.330 21.828 1.00 23.47 198 SER A CA 1
ATOM 1566 C C . SER A 1 206 ? -17.667 0.337 22.412 1.00 27.00 198 SER A C 1
ATOM 1567 O O . SER A 1 206 ? -16.735 -0.162 21.785 1.00 25.43 198 SER A O 1
ATOM 1570 N N . GLU A 1 207 ? -17.498 0.892 23.607 1.00 36.45 199 GLU A N 1
ATOM 1571 C CA . GLU A 1 207 ? -16.225 0.710 24.288 1.00 40.12 199 GLU A CA 1
ATOM 1572 C C . GLU A 1 207 ? -16.156 -0.697 24.880 1.00 38.89 199 GLU A C 1
ATOM 1573 O O . GLU A 1 207 ? -17.180 -1.352 25.060 1.00 34.69 199 GLU A O 1
ATOM 1579 N N . GLU A 1 208 ? -14.942 -1.173 25.133 1.00 33.68 200 GLU A N 1
ATOM 1580 C CA . GLU A 1 208 ? -14.750 -2.535 25.589 1.00 32.19 200 GLU A CA 1
ATOM 1581 C C . GLU A 1 208 ? -15.345 -2.741 26.975 1.00 33.05 200 GLU A C 1
ATOM 1582 O O . GLU A 1 208 ? -15.201 -1.886 27.852 1.00 30.83 200 GLU A O 1
ATOM 1588 N N . SER A 1 209 ? -16.030 -3.869 27.149 1.00 30.87 201 SER A N 1
ATOM 1589 C CA . SER A 1 209 ? -16.430 -4.358 28.466 1.00 29.46 201 SER A CA 1
ATOM 1590 C C . SER A 1 209 ? -15.640 -5.622 28.753 1.00 32.03 201 SER A C 1
ATOM 1591 O O . SER A 1 209 ? -15.530 -6.498 27.895 1.00 31.31 201 SER A O 1
ATOM 1594 N N . CYS A 1 210 ? -15.088 -5.725 29.957 1.00 27.68 202 CYS A N 1
ATOM 1595 C CA . CYS A 1 210 ? -14.222 -6.849 30.284 1.00 28.53 202 CYS A CA 1
ATOM 1596 C C . CYS A 1 210 ? -14.801 -7.635 31.461 1.00 29.60 202 CYS A C 1
ATOM 1597 O O . CYS A 1 210 ? -15.539 -7.084 32.278 1.00 25.60 202 CYS A O 1
ATOM 1600 N N . ILE A 1 211 ? -14.485 -8.926 31.530 1.00 26.95 203 ILE A N 1
ATOM 1601 C CA . ILE A 1 211 ? -15.006 -9.766 32.608 1.00 32.25 203 ILE A CA 1
ATOM 1602 C C . ILE A 1 211 ? -14.081 -10.938 32.912 1.00 34.07 203 ILE A C 1
ATOM 1603 O O . ILE A 1 211 ? -13.486 -11.516 32.007 1.00 33.07 203 ILE A O 1
ATOM 1608 N N . TRP A 1 212 ? -13.959 -11.283 34.191 1.00 37.98 204 TRP A N 1
ATOM 1609 C CA . TRP A 1 212 ? -13.102 -12.397 34.585 1.00 39.50 204 TRP A CA 1
ATOM 1610 C C . TRP A 1 212 ? -13.850 -13.725 34.618 1.00 40.62 204 TRP A C 1
ATOM 1611 O O . TRP A 1 212 ? -14.908 -13.826 35.233 1.00 42.51 204 TRP A O 1
ATOM 1622 N N . VAL A 1 213 ? -13.273 -14.731 33.962 1.00 48.00 205 VAL A N 1
ATOM 1623 C CA . VAL A 1 213 ? -13.788 -16.101 33.925 1.00 47.47 205 VAL A CA 1
ATOM 1624 C C . VAL A 1 213 ? -12.798 -17.066 34.588 1.00 50.82 205 VAL A C 1
ATOM 1625 O O . VAL A 1 213 ? -11.743 -17.364 34.018 1.00 50.11 205 VAL A O 1
ATOM 1629 N N . PRO A 1 214 ? -13.129 -17.552 35.799 1.00 58.28 206 PRO A N 1
ATOM 1630 C CA . PRO A 1 214 ? -12.243 -18.472 36.530 1.00 58.99 206 PRO A CA 1
ATOM 1631 C C . PRO A 1 214 ? -12.125 -19.831 35.848 1.00 58.81 206 PRO A C 1
ATOM 1632 O O . PRO A 1 214 ? -12.767 -20.071 34.823 1.00 56.34 206 PRO A O 1
ATOM 1636 N N . ILE A 1 215 ? -11.296 -20.704 36.416 1.00 54.70 207 ILE A N 1
ATOM 1637 C CA . ILE A 1 215 ? -11.228 -22.103 36.003 1.00 54.47 207 ILE A CA 1
ATOM 1638 C C . ILE A 1 215 ? -12.471 -22.851 36.467 1.00 52.10 207 ILE A C 1
ATOM 1639 O O . ILE A 1 215 ? -13.112 -23.545 35.672 1.00 51.99 207 ILE A O 1
#